Protein AF-A0A812WHC4-F1 (afdb_monomer_lite)

Radius of gyration: 21.14 Å; chains: 1; bounding box: 61×53×62 Å

pLDDT: mean 77.11, std 21.6, range [28.45, 98.12]

Foldseek 3Di:
DDDPDDDPDPDPDDDDDDDDDPPPPPPVDPDDDDDFDKDKAQAAPPPDDHVDHVCLLVLVVVLLVVLLVCCVPPFVVVCLVVPVLLVVVLVPDDLCSSQVSQVLLLLLLVCVVVVVVAPPPRQCVPQFVLLQDPKPCSSNRVVSRDDDDPSHDSHSCSQVVDPSNVVVQVVCQVVVLVSVVSVPDDPVNDDPGDPDRDDDGDDDVPHWDAFDFGPRPDAKDKDAASDDDFLQKWKWWAFPVDCDPPGGDIDTDGDGHSMMMMGGRRTGITIDRDHPDDDPPPPPDPPDD

Secondary structure (DSSP, 8-state):
---------------------STTGGG-----------EEEESS-TTS--SS-TTHHHHHHHHHHHHHHHIIIIIHHHHHHH-HHHHHHHHHS-TTHHHHHHHHHHHHHHHHHTGGGS-TT--TTTTTTTGGG-STTHHHHGGGGSPPPTTS----HHHHT-HHHHHHHHHHHHHHHHHHHHTT--TTTS-SS---------PPTT-EE------SS-S-EEEE-SS--TTS-EEEEE-TT-SSTT---EEEEE--TTEEEEE-TTS---EE---TT------PPP---

Sequence (289 aa):
MPSHGRLILHGIIGACLVFQEAAQADKGVMKYLWPIHLSSVPLSTPDAEAFESPDFHKELAEIGLRGFQEYVNKTLPKELELDKPFSEAFMTADHSRVNLGFRRWQKRVFAMQNKKLFPANFDEEAQGLGMLDAGNDADFLLSNTKAPWPEVDYAWPELYENARFQRLRARIQEIARLYLKRSGWEKDELPQRFKIFIWIEVFQPGDALRPSAHTDGGYAMGRYWVQAKKNAMKFNFEDPRGINPPFGKTHSLPINVGTMTMFPNWAACPHFARWPGKPASRLKRPTVT

Structure (mmCIF, N/CA/C/O backbone):
data_AF-A0A812WHC4-F1
#
_entry.id   AF-A0A812WHC4-F1
#
loop_
_atom_site.group_PDB
_atom_site.id
_atom_site.type_symbol
_atom_site.label_atom_id
_atom_site.label_alt_id
_atom_site.label_comp_id
_atom_site.label_asym_id
_atom_site.label_entity_id
_atom_site.label_seq_id
_atom_site.pdbx_PDB_ins_code
_atom_site.Cartn_x
_atom_site.Cartn_y
_atom_site.Cartn_z
_atom_site.occupancy
_atom_site.B_iso_or_equiv
_atom_site.auth_seq_id
_atom_site.auth_comp_id
_atom_site.auth_asym_id
_atom_site.auth_atom_id
_atom_site.pdbx_PDB_model_num
ATOM 1 N N . MET A 1 1 ? 6.425 -10.803 32.885 1.00 31.62 1 MET A N 1
ATOM 2 C CA . MET A 1 1 ? 4.960 -10.996 32.955 1.00 31.62 1 MET A CA 1
ATOM 3 C C . MET A 1 1 ? 4.320 -9.968 32.032 1.00 31.62 1 MET A C 1
ATOM 5 O O . MET A 1 1 ? 4.571 -8.793 32.265 1.00 31.62 1 MET A O 1
ATOM 9 N N . PRO A 1 2 ? 3.605 -10.343 30.958 1.00 35.97 2 PRO A N 1
ATOM 10 C CA . PRO A 1 2 ? 3.017 -9.354 30.066 1.00 35.97 2 PRO A CA 1
ATOM 11 C C . PRO A 1 2 ? 1.727 -8.807 30.687 1.00 35.97 2 PRO A C 1
ATOM 13 O O . PRO A 1 2 ? 0.766 -9.543 30.931 1.00 35.97 2 PRO A O 1
ATOM 16 N N . SER A 1 3 ? 1.736 -7.508 30.977 1.00 29.11 3 SER A N 1
ATOM 17 C CA . SER A 1 3 ? 0.567 -6.735 31.377 1.00 29.11 3 SER A CA 1
ATOM 18 C C . SER A 1 3 ? -0.470 -6.782 30.256 1.00 29.11 3 SER A C 1
ATOM 20 O O . SER A 1 3 ? -0.210 -6.379 29.124 1.00 29.11 3 SER A O 1
ATOM 22 N N . HIS A 1 4 ? -1.651 -7.309 30.564 1.00 29.88 4 HIS A N 1
ATOM 23 C CA . HIS A 1 4 ? -2.797 -7.257 29.666 1.00 29.88 4 HIS A CA 1
ATOM 24 C C . HIS A 1 4 ? -3.314 -5.812 29.651 1.00 29.88 4 HIS A C 1
ATOM 26 O O . HIS A 1 4 ? -4.048 -5.407 30.553 1.00 29.88 4 HIS A O 1
ATOM 32 N N . GLY A 1 5 ? -2.872 -5.023 28.667 1.00 30.84 5 GLY A N 1
ATOM 33 C CA . GLY A 1 5 ? -3.372 -3.669 28.418 1.00 30.84 5 GLY A CA 1
ATOM 34 C C . GLY A 1 5 ? -4.875 -3.704 28.145 1.00 30.84 5 GLY A C 1
ATOM 35 O O . GLY A 1 5 ? -5.355 -4.484 27.316 1.00 30.84 5 GLY A O 1
ATOM 36 N N . ARG A 1 6 ? -5.635 -2.908 28.900 1.00 31.67 6 ARG A N 1
ATOM 37 C CA . ARG A 1 6 ? -7.077 -2.752 28.707 1.00 31.67 6 ARG A CA 1
ATOM 38 C C . ARG A 1 6 ? -7.290 -1.821 27.522 1.00 31.67 6 ARG A C 1
ATOM 40 O O . ARG A 1 6 ? -7.226 -0.608 27.659 1.00 31.67 6 ARG A O 1
ATOM 47 N N . LEU A 1 7 ? -7.619 -2.414 26.381 1.00 32.50 7 LEU A N 1
ATOM 48 C CA . LEU A 1 7 ? -7.995 -1.715 25.158 1.00 32.50 7 LEU A CA 1
ATOM 49 C C . LEU A 1 7 ? -9.223 -0.809 25.409 1.00 32.50 7 LEU A C 1
ATOM 51 O O . LEU A 1 7 ? -10.358 -1.288 25.437 1.00 32.50 7 LEU A O 1
ATOM 55 N N . ILE A 1 8 ? -9.019 0.499 25.593 1.00 32.53 8 ILE A N 1
ATOM 56 C CA . ILE A 1 8 ? -10.116 1.480 25.618 1.00 32.53 8 ILE A CA 1
ATOM 57 C C . ILE A 1 8 ? -10.478 1.801 24.167 1.00 32.53 8 ILE A C 1
ATOM 59 O O . ILE A 1 8 ? -9.819 2.590 23.491 1.00 32.53 8 ILE A O 1
ATOM 63 N N . LEU A 1 9 ? -11.520 1.137 23.671 1.00 34.97 9 LEU A N 1
ATOM 64 C CA . LEU A 1 9 ? -12.002 1.284 22.304 1.00 34.97 9 LEU A CA 1
ATOM 65 C C . LEU A 1 9 ? -13.202 2.238 22.271 1.00 34.97 9 LEU A C 1
ATOM 67 O O . LEU A 1 9 ? -14.243 1.946 22.855 1.00 34.97 9 LEU A O 1
ATOM 71 N N . HIS A 1 10 ? -13.090 3.345 21.537 1.00 31.11 10 HIS A N 1
ATOM 72 C CA . HIS A 1 10 ? -14.250 4.158 21.168 1.00 31.11 10 HIS A CA 1
ATOM 73 C C . HIS A 1 10 ? -15.007 3.441 20.042 1.00 31.11 10 HIS A C 1
ATOM 75 O O . HIS A 1 10 ? -14.790 3.693 18.860 1.00 31.11 10 HIS A O 1
ATOM 81 N N . GLY A 1 11 ? -15.849 2.476 20.410 1.00 28.45 11 GLY A N 1
ATOM 82 C CA . GLY A 1 11 ? -16.787 1.840 19.493 1.00 28.45 11 GLY A CA 1
ATOM 83 C C . GLY A 1 11 ? -18.100 2.613 19.469 1.00 28.45 11 GLY A C 1
ATOM 84 O O . GLY A 1 11 ? -18.834 2.598 20.452 1.00 28.45 11 GLY A O 1
ATOM 85 N N . ILE A 1 12 ? -18.433 3.243 18.342 1.00 32.28 12 ILE A N 1
ATOM 86 C CA . ILE A 1 12 ? -19.837 3.528 18.032 1.00 32.28 12 ILE A CA 1
ATOM 87 C C . ILE A 1 12 ? -20.443 2.182 17.626 1.00 32.28 12 ILE A C 1
ATOM 89 O O . ILE A 1 12 ? -20.264 1.721 16.501 1.00 32.28 12 ILE A O 1
ATOM 93 N N . ILE A 1 13 ? -21.081 1.505 18.582 1.00 33.69 13 ILE A N 1
ATOM 94 C CA . ILE A 1 13 ? -21.875 0.305 18.320 1.00 33.69 13 ILE A CA 1
ATOM 95 C C . ILE A 1 13 ? -23.193 0.776 17.716 1.00 33.69 13 ILE A C 1
ATOM 97 O O . ILE A 1 13 ? -23.967 1.475 18.365 1.00 33.69 13 ILE A O 1
ATOM 101 N N . GLY A 1 14 ? -23.455 0.381 16.479 1.00 36.00 14 GLY A N 1
ATOM 102 C CA . GLY A 1 14 ? -24.747 0.609 15.860 1.00 36.00 14 GLY A CA 1
ATOM 103 C C . GLY A 1 14 ? -24.964 -0.326 14.689 1.00 36.00 14 GLY A C 1
ATOM 104 O O . GLY A 1 14 ? -24.629 0.042 13.574 1.00 36.00 14 GLY A O 1
ATOM 105 N N . ALA A 1 15 ? -25.526 -1.506 14.949 1.00 33.94 15 ALA A N 1
ATOM 106 C CA . ALA A 1 15 ? -26.628 -2.055 14.156 1.00 33.94 15 ALA A CA 1
ATOM 107 C C . ALA A 1 15 ? -27.148 -3.351 14.786 1.00 33.94 15 ALA A C 1
ATOM 109 O O . ALA A 1 15 ? -26.440 -4.348 14.888 1.00 33.94 15 ALA A O 1
ATOM 110 N N . CYS A 1 16 ? -28.418 -3.310 15.179 1.00 31.27 16 CYS A N 1
ATOM 111 C CA . CYS A 1 16 ? -29.254 -4.480 15.379 1.00 31.27 16 CYS A CA 1
ATOM 112 C C . CYS A 1 16 ? -29.847 -4.824 14.002 1.00 31.27 16 CYS A C 1
ATOM 114 O O . CYS A 1 16 ? -30.507 -3.974 13.400 1.00 31.27 16 CYS A O 1
ATOM 116 N N . LEU A 1 17 ? -29.575 -6.018 13.473 1.00 35.84 17 LEU A N 1
ATOM 117 C CA . LEU A 1 17 ? -30.215 -6.522 12.255 1.00 35.84 17 LEU A CA 1
ATOM 118 C C . LEU A 1 17 ? -31.612 -7.033 12.626 1.00 35.84 17 LEU A C 1
ATOM 120 O O . LEU A 1 17 ? -31.748 -8.113 13.190 1.00 35.84 17 LEU A O 1
ATOM 124 N N . VAL A 1 18 ? -32.653 -6.256 12.322 1.00 35.19 18 VAL A N 1
ATOM 125 C CA . VAL A 1 18 ? -34.044 -6.728 12.370 1.00 35.19 18 VAL A CA 1
ATOM 126 C C . VAL A 1 18 ? -34.534 -6.859 10.934 1.00 35.19 18 VAL A C 1
ATOM 128 O O . VAL A 1 18 ? -34.736 -5.862 10.246 1.00 35.19 18 VAL A O 1
ATOM 131 N N . PHE A 1 19 ? -34.704 -8.097 10.476 1.00 38.44 19 PHE A N 1
ATOM 132 C CA . PHE A 1 19 ? -35.381 -8.396 9.218 1.00 38.44 19 PHE A CA 1
ATOM 133 C C . PHE A 1 19 ? -36.892 -8.280 9.444 1.00 38.44 19 PHE A C 1
ATOM 135 O O . PHE A 1 19 ? -37.471 -9.082 10.173 1.00 38.44 19 PHE A O 1
ATOM 142 N N . GLN A 1 20 ? -37.535 -7.278 8.840 1.00 40.03 20 GLN A N 1
ATOM 143 C CA . GLN A 1 20 ? -38.994 -7.154 8.815 1.00 40.03 20 GLN A CA 1
ATOM 144 C C . GLN A 1 20 ? -39.484 -7.107 7.361 1.00 40.03 20 GLN A C 1
ATOM 146 O O . GLN A 1 20 ? -38.902 -6.427 6.515 1.00 40.03 20 GLN A O 1
ATOM 151 N N . GLU A 1 21 ? -40.544 -7.859 7.065 1.00 42.62 21 GLU A N 1
ATOM 152 C CA . GLU A 1 21 ? -41.091 -8.061 5.718 1.00 42.62 21 GLU A CA 1
ATOM 153 C C . GLU A 1 21 ? -41.337 -6.756 4.933 1.00 42.62 21 GLU A C 1
ATOM 155 O O . GLU A 1 21 ? -41.742 -5.717 5.463 1.00 42.62 21 GLU A O 1
ATOM 160 N N . ALA A 1 22 ? -41.107 -6.834 3.619 1.00 48.94 22 ALA A N 1
ATOM 161 C CA . ALA A 1 22 ? -41.030 -5.723 2.669 1.00 48.94 22 ALA A CA 1
ATOM 162 C C . ALA A 1 22 ? -42.347 -4.948 2.408 1.00 48.94 22 ALA A C 1
ATOM 164 O O . ALA A 1 22 ? -42.347 -3.980 1.650 1.00 48.94 22 ALA A O 1
ATOM 165 N N . ALA A 1 23 ? -43.466 -5.296 3.049 1.00 49.22 23 ALA A N 1
ATOM 166 C CA . ALA A 1 23 ? -44.817 -4.843 2.683 1.00 49.22 23 ALA A CA 1
ATOM 167 C C . ALA A 1 23 ? -45.202 -3.398 3.096 1.00 49.22 23 ALA A C 1
ATOM 169 O O . ALA A 1 23 ? -46.378 -3.068 3.197 1.00 49.22 23 ALA A O 1
ATOM 170 N N . GLN A 1 24 ? -44.247 -2.509 3.383 1.00 48.94 24 GLN A N 1
ATOM 171 C CA . GLN A 1 24 ? -44.543 -1.175 3.944 1.00 48.94 24 GLN A CA 1
ATOM 172 C C . GLN A 1 24 ? -43.587 -0.075 3.422 1.00 48.94 24 GLN A C 1
ATOM 174 O O . GLN A 1 24 ? -43.245 0.857 4.152 1.00 48.94 24 GLN A O 1
ATOM 179 N N . ALA A 1 25 ? -43.107 -0.186 2.182 1.00 49.81 25 ALA A N 1
ATOM 180 C CA . ALA A 1 25 ? -42.229 0.820 1.569 1.00 49.81 25 ALA A CA 1
ATOM 181 C C . ALA A 1 25 ? -42.946 2.149 1.219 1.00 49.81 25 ALA A C 1
ATOM 183 O O . ALA A 1 25 ? -42.292 3.183 1.112 1.00 49.81 25 ALA A O 1
ATOM 184 N N . ASP A 1 26 ? -44.283 2.165 1.147 1.00 49.81 26 ASP A N 1
ATOM 185 C CA . ASP A 1 26 ? -45.072 3.289 0.604 1.00 49.81 26 ASP A CA 1
ATOM 186 C C . ASP A 1 26 ? -45.180 4.547 1.490 1.00 49.81 26 ASP A C 1
ATOM 188 O O . ASP A 1 26 ? -45.794 5.533 1.091 1.00 49.81 26 ASP A O 1
ATOM 192 N N . LYS A 1 27 ? -44.592 4.570 2.694 1.00 57.56 27 LYS A N 1
ATOM 193 C CA . LYS A 1 27 ? -44.721 5.709 3.634 1.00 57.56 27 LYS A CA 1
ATOM 194 C C . LYS A 1 27 ? -43.483 6.603 3.757 1.00 57.56 27 LYS A C 1
ATOM 196 O O . LYS A 1 27 ? -43.422 7.418 4.673 1.00 57.56 27 LYS A O 1
ATOM 201 N N . GLY A 1 28 ? -42.475 6.448 2.895 1.00 53.34 28 GLY A N 1
ATOM 202 C CA . GLY A 1 28 ? -41.244 7.252 2.977 1.00 53.34 28 GLY A CA 1
ATOM 203 C C . GLY A 1 28 ? -40.441 7.041 4.272 1.00 53.34 28 GLY A C 1
ATOM 204 O O . GLY A 1 28 ? -39.579 7.848 4.615 1.00 53.34 28 GLY A O 1
ATOM 205 N N . VAL A 1 29 ? -40.715 5.961 5.009 1.00 53.28 29 VAL A N 1
ATOM 206 C CA . VAL A 1 29 ? -39.996 5.606 6.235 1.00 53.28 29 VAL A CA 1
ATOM 207 C C . VAL A 1 29 ? -38.712 4.885 5.838 1.00 53.28 29 VAL A C 1
ATOM 209 O O . VAL A 1 29 ? -38.756 3.800 5.260 1.00 53.28 29 VAL A O 1
ATOM 212 N N . MET A 1 30 ? -37.559 5.481 6.140 1.00 47.56 30 MET A N 1
ATOM 213 C CA . MET A 1 30 ? -36.258 4.837 5.951 1.00 47.56 30 MET A CA 1
ATOM 214 C C . MET A 1 30 ? -36.142 3.669 6.940 1.00 47.56 30 MET A C 1
ATOM 216 O O . MET A 1 30 ? -36.011 3.888 8.141 1.00 47.56 30 MET A O 1
ATOM 220 N N . LYS A 1 31 ? -36.243 2.430 6.450 1.00 52.03 31 LYS A N 1
ATOM 221 C CA . LYS A 1 31 ? -36.284 1.235 7.314 1.00 52.03 31 LYS A CA 1
ATOM 222 C C . LYS A 1 31 ? -34.924 0.630 7.631 1.00 52.03 31 LYS A C 1
ATOM 224 O O . LYS A 1 31 ? -34.786 -0.039 8.647 1.00 52.03 31 LYS A O 1
ATOM 229 N N . TYR A 1 32 ? -33.931 0.865 6.778 1.00 51.69 32 TYR A N 1
ATOM 230 C CA . TYR A 1 32 ? -32.642 0.192 6.868 1.00 51.69 32 TYR A CA 1
ATOM 231 C C . TYR A 1 32 ? -31.500 1.191 6.714 1.00 51.69 32 TYR A C 1
ATOM 233 O O . TYR A 1 32 ? -31.409 1.907 5.717 1.00 51.69 32 TYR A O 1
ATOM 241 N N . LEU A 1 33 ? -30.617 1.213 7.709 1.00 57.16 33 LEU A N 1
ATOM 242 C CA . LEU A 1 33 ? -29.311 1.851 7.635 1.00 57.16 33 LEU A CA 1
ATOM 243 C C . LEU A 1 33 ? -28.269 0.735 7.647 1.00 57.16 33 LEU A C 1
ATOM 245 O O . LEU A 1 33 ? -28.199 -0.023 8.610 1.00 57.16 33 LEU A O 1
ATOM 249 N N . TRP A 1 34 ? -27.465 0.644 6.592 1.00 61.50 34 TRP A N 1
ATOM 250 C CA . TRP A 1 34 ? -26.307 -0.245 6.552 1.00 61.50 34 TRP A CA 1
ATOM 251 C C . TRP A 1 34 ? -25.089 0.549 7.034 1.00 61.50 34 TRP A C 1
ATOM 253 O O . TRP A 1 34 ? -24.593 1.396 6.285 1.00 61.50 34 TRP A O 1
ATOM 263 N N . PRO A 1 35 ? -24.629 0.373 8.285 1.00 69.00 35 PRO A N 1
ATOM 264 C CA . PRO A 1 35 ? -23.414 1.033 8.735 1.00 69.00 35 PRO A CA 1
ATOM 265 C C . PRO A 1 35 ? -22.220 0.487 7.950 1.00 69.00 35 PRO A C 1
ATOM 267 O O . PRO A 1 35 ? -22.017 -0.721 7.845 1.00 69.00 35 PRO A O 1
ATOM 270 N N . ILE A 1 36 ? -21.391 1.385 7.427 1.00 80.31 36 ILE A N 1
ATOM 271 C CA . ILE A 1 36 ? -20.088 1.001 6.885 1.00 80.31 36 ILE A CA 1
ATOM 272 C C . ILE A 1 36 ? -19.127 0.944 8.059 1.00 80.31 36 ILE A C 1
ATOM 274 O O . ILE A 1 36 ? -18.853 1.964 8.696 1.00 80.31 36 ILE A O 1
ATOM 278 N N . HIS A 1 37 ? -18.622 -0.247 8.365 1.00 85.81 37 HIS A N 1
ATOM 279 C CA . HIS A 1 37 ? -17.670 -0.396 9.451 1.00 85.81 37 HIS A CA 1
ATOM 280 C C . HIS A 1 37 ? -16.279 0.079 9.013 1.00 85.81 37 HIS A C 1
ATOM 282 O O . HIS A 1 37 ? -15.580 -0.600 8.258 1.00 85.81 37 HIS A O 1
ATOM 288 N N . LEU A 1 38 ? -15.874 1.243 9.520 1.00 90.25 38 LEU A N 1
ATOM 289 C CA . LEU A 1 38 ? -14.506 1.749 9.455 1.00 90.25 38 LEU A CA 1
ATOM 290 C C . LEU A 1 38 ? -13.856 1.556 10.829 1.00 90.25 38 LEU A C 1
ATOM 292 O O . LEU A 1 38 ? -14.427 1.943 11.848 1.00 90.25 38 LEU A O 1
ATOM 296 N N . SER A 1 39 ? -12.667 0.959 10.866 1.00 91.69 39 SER A N 1
ATOM 297 C CA . SER A 1 39 ? -11.916 0.739 12.107 1.00 91.69 39 SER A CA 1
ATOM 298 C C . SER A 1 39 ? -10.563 1.427 12.033 1.00 91.69 39 SER A C 1
ATOM 300 O O . SER A 1 39 ? -9.775 1.121 11.145 1.00 91.69 39 SER A O 1
ATOM 302 N N . SER A 1 40 ? -10.254 2.294 12.994 1.00 92.88 40 SER A N 1
ATOM 303 C CA . SER A 1 40 ? -8.912 2.856 13.173 1.00 92.88 40 SER A CA 1
ATOM 304 C C . SER A 1 40 ? -8.265 2.255 14.414 1.00 92.88 40 SER A C 1
ATOM 306 O O . SER A 1 40 ? -8.823 2.303 15.508 1.00 92.88 40 SER A O 1
ATOM 308 N N . VAL A 1 41 ? -7.090 1.664 14.227 1.00 93.69 41 VAL A N 1
ATOM 309 C CA . VAL A 1 41 ? -6.354 0.923 15.245 1.00 93.69 41 VAL A CA 1
ATOM 310 C C . VAL A 1 41 ? -4.978 1.569 15.441 1.00 93.69 41 VAL A C 1
ATOM 312 O O . VAL A 1 41 ? -4.228 1.699 14.466 1.00 93.69 41 VAL A O 1
ATOM 315 N N . PRO A 1 42 ? -4.615 1.970 16.673 1.00 94.81 42 PRO A N 1
ATOM 316 C CA . PRO A 1 42 ? -3.269 2.438 16.981 1.00 94.81 42 PRO A CA 1
ATOM 31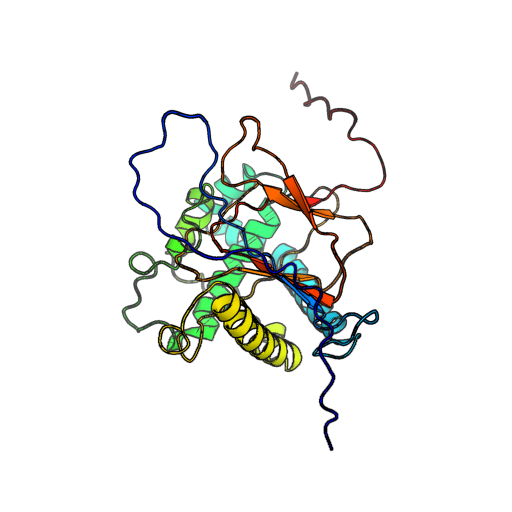7 C C . PRO A 1 42 ? -2.281 1.270 16.838 1.00 94.81 42 PRO A C 1
ATOM 319 O O . PRO A 1 42 ? -2.278 0.353 17.656 1.00 94.81 42 PRO A O 1
ATOM 322 N N . LEU A 1 43 ? -1.459 1.261 15.785 1.00 95.19 43 LEU A N 1
ATOM 323 C CA . LEU A 1 43 ? -0.476 0.192 15.574 1.00 95.19 43 LEU A CA 1
ATOM 324 C C . LEU A 1 43 ? 0.876 0.551 16.190 1.00 95.19 43 LEU A C 1
ATOM 326 O O . LEU A 1 43 ? 1.490 -0.293 16.827 1.00 95.19 43 LEU A O 1
ATOM 330 N N . SER A 1 44 ? 1.319 1.797 16.031 1.00 95.88 44 SER A N 1
ATOM 331 C CA . SER A 1 44 ? 2.620 2.283 16.504 1.00 95.88 44 SER A CA 1
ATOM 332 C C . SER A 1 44 ? 2.623 3.799 16.750 1.00 95.88 44 SER A C 1
ATOM 334 O O . SER A 1 44 ? 3.581 4.492 16.402 1.00 95.88 44 SER A O 1
ATOM 336 N N . THR A 1 45 ? 1.500 4.356 17.197 1.00 90.94 45 THR A N 1
ATOM 337 C CA . THR A 1 45 ? 1.394 5.791 17.500 1.00 90.94 45 THR A CA 1
ATOM 338 C C . THR A 1 45 ? 1.848 6.050 18.942 1.00 90.94 45 THR A C 1
ATOM 340 O O . THR A 1 45 ? 1.575 5.214 19.802 1.00 90.94 45 THR A O 1
ATOM 343 N N . PRO A 1 46 ? 2.538 7.168 19.232 1.00 85.19 46 PRO A N 1
ATOM 344 C CA . PRO A 1 46 ? 2.917 7.517 20.603 1.00 85.19 46 PRO A CA 1
ATOM 345 C C . PRO A 1 46 ? 1.728 7.962 21.468 1.00 85.19 46 PRO A C 1
ATOM 347 O O . PRO A 1 46 ? 1.830 7.943 22.690 1.00 85.19 46 PRO A O 1
ATOM 350 N N . ASP A 1 47 ? 0.611 8.355 20.851 1.00 85.81 47 ASP A N 1
ATOM 351 C CA . ASP A 1 47 ? -0.494 9.041 21.531 1.00 85.81 47 ASP A CA 1
ATOM 352 C C . ASP A 1 47 ? -1.545 8.082 22.135 1.00 85.81 47 ASP A C 1
ATOM 354 O O . ASP A 1 47 ? -2.560 8.532 22.667 1.00 85.81 47 ASP A O 1
ATOM 358 N N . ALA A 1 48 ? -1.348 6.760 22.033 1.00 86.88 48 ALA A N 1
ATOM 359 C CA . ALA A 1 48 ? -2.283 5.744 22.524 1.00 86.88 48 ALA A CA 1
ATOM 360 C C . ALA A 1 48 ? -1.583 4.412 22.853 1.00 86.88 48 ALA A C 1
ATOM 362 O O . ALA A 1 48 ? -0.467 4.159 22.402 1.00 86.88 48 ALA A O 1
ATOM 363 N N . GLU A 1 49 ? -2.267 3.524 23.588 1.00 90.62 49 GLU A N 1
ATOM 364 C CA . GLU A 1 49 ? -1.841 2.123 23.710 1.00 90.62 49 GLU A CA 1
ATOM 365 C C . GLU A 1 49 ? -1.828 1.470 22.318 1.00 90.62 49 GLU A C 1
ATOM 367 O O . GLU A 1 49 ? -2.862 1.365 21.654 1.00 90.62 49 GLU A O 1
ATOM 372 N N . ALA A 1 50 ? -0.642 1.059 21.872 1.00 93.31 50 ALA A N 1
ATOM 373 C CA . ALA A 1 50 ? -0.393 0.552 20.530 1.00 93.31 50 ALA A CA 1
ATOM 374 C C . ALA A 1 50 ? 0.216 -0.859 20.563 1.00 93.31 50 ALA A C 1
ATOM 376 O O . ALA A 1 50 ? 0.836 -1.266 21.546 1.00 93.31 50 ALA A O 1
ATOM 377 N N . PHE A 1 51 ? 0.044 -1.614 19.475 1.00 93.62 51 PHE A N 1
ATOM 378 C CA . PHE A 1 51 ? 0.557 -2.990 19.362 1.00 93.62 51 PHE A CA 1
ATOM 379 C C . PHE A 1 51 ? 2.082 -3.074 19.214 1.00 93.62 51 PHE A C 1
ATOM 381 O O . PHE A 1 51 ? 2.674 -4.107 19.526 1.00 93.62 51 PHE A O 1
ATOM 388 N N . GLU A 1 52 ? 2.707 -2.016 18.706 1.00 96.56 52 GLU A N 1
ATOM 389 C CA . GLU A 1 52 ? 4.139 -1.914 18.448 1.00 96.56 52 GLU A CA 1
ATOM 390 C C . GLU A 1 52 ? 4.699 -0.597 19.001 1.00 96.56 52 GLU A C 1
ATOM 392 O O . GLU A 1 52 ? 3.964 0.346 19.303 1.00 96.56 52 GLU A O 1
ATOM 397 N N . SER A 1 53 ? 6.027 -0.520 19.122 1.00 95.81 53 SER A N 1
ATOM 398 C CA . SER A 1 53 ? 6.700 0.678 19.629 1.00 95.81 53 SER A CA 1
ATOM 399 C C . SER A 1 53 ? 6.481 1.893 18.714 1.00 95.81 53 SER A C 1
ATOM 401 O O . SER A 1 53 ? 6.330 1.721 17.502 1.00 95.81 53 SER A O 1
ATOM 403 N N . PRO A 1 54 ? 6.541 3.133 19.237 1.00 93.94 54 PRO A N 1
ATOM 404 C CA . PRO A 1 54 ? 6.369 4.338 18.424 1.00 93.94 54 PRO A CA 1
ATOM 405 C C . PRO A 1 54 ? 7.324 4.425 17.231 1.00 93.94 54 PRO A C 1
ATOM 407 O O . PRO A 1 54 ? 6.962 4.962 16.194 1.00 93.94 54 PRO A O 1
ATOM 410 N N . ASP A 1 55 ? 8.516 3.836 17.331 1.00 95.00 55 ASP A N 1
ATOM 411 C CA . ASP A 1 55 ? 9.509 3.829 16.256 1.00 95.00 55 ASP A CA 1
ATOM 412 C C . ASP A 1 55 ? 9.297 2.722 15.217 1.00 95.00 55 ASP A C 1
ATOM 414 O O . ASP A 1 55 ? 10.083 2.628 14.272 1.00 95.00 55 ASP A O 1
ATOM 418 N N . PHE A 1 56 ? 8.271 1.870 15.365 1.00 96.19 56 PHE A N 1
ATOM 419 C CA . PHE A 1 56 ? 8.019 0.721 14.486 1.00 96.19 56 PHE A CA 1
ATOM 420 C C . PHE A 1 56 ? 7.991 1.112 13.000 1.00 96.19 56 PHE A C 1
ATOM 422 O O . PHE A 1 56 ? 8.633 0.458 12.178 1.00 96.19 56 PHE A O 1
ATOM 429 N N . HIS A 1 57 ? 7.328 2.229 12.689 1.00 95.50 57 HIS A N 1
ATOM 430 C CA . HIS A 1 57 ? 7.099 2.725 11.334 1.00 95.50 57 HIS A CA 1
ATOM 431 C C . HIS A 1 57 ? 8.336 3.290 10.621 1.00 95.50 57 HIS A C 1
ATOM 433 O O . HIS A 1 57 ? 8.346 3.320 9.393 1.00 95.50 57 HIS A O 1
ATOM 439 N N . LYS A 1 58 ? 9.358 3.757 11.355 1.00 96.25 58 LYS A N 1
ATOM 440 C CA . LYS A 1 58 ? 10.473 4.536 10.782 1.00 96.25 58 LYS A CA 1
ATOM 441 C C . LYS A 1 58 ? 11.266 3.736 9.750 1.00 96.25 58 LYS A C 1
ATOM 443 O O . LYS A 1 58 ? 11.407 4.157 8.610 1.00 96.25 58 LYS A O 1
ATOM 448 N N . GLU A 1 59 ? 11.690 2.537 10.135 1.00 95.69 59 GLU A N 1
ATOM 449 C CA . GLU A 1 59 ? 12.455 1.639 9.265 1.00 95.69 59 GLU A CA 1
ATOM 450 C C . GLU A 1 59 ? 11.640 1.203 8.033 1.00 95.69 59 GLU A C 1
ATOM 452 O O . GLU A 1 59 ? 12.161 1.153 6.922 1.00 95.69 59 GLU A O 1
ATOM 457 N N . LEU A 1 60 ? 10.335 0.959 8.204 1.00 97.12 60 LEU A N 1
ATOM 458 C CA . LEU A 1 60 ? 9.437 0.611 7.098 1.00 97.12 60 LEU A CA 1
ATOM 459 C C . LEU A 1 60 ? 9.280 1.770 6.104 1.00 97.12 60 LEU A C 1
ATOM 461 O O . LEU A 1 60 ? 9.261 1.539 4.896 1.00 97.12 60 LEU A O 1
ATOM 465 N N . ALA A 1 61 ? 9.196 3.008 6.601 1.00 97.25 61 ALA A N 1
ATOM 466 C CA . ALA A 1 61 ? 9.154 4.200 5.759 1.00 97.25 61 ALA A CA 1
ATOM 467 C C . ALA A 1 61 ? 10.447 4.355 4.944 1.00 97.25 61 ALA A C 1
ATOM 469 O O . ALA A 1 61 ? 10.388 4.621 3.745 1.00 97.25 61 ALA A O 1
ATOM 470 N N . GLU A 1 62 ? 11.607 4.132 5.563 1.00 97.44 62 GLU A N 1
ATOM 471 C CA . GLU A 1 62 ? 12.903 4.200 4.881 1.00 97.44 62 GLU A CA 1
ATOM 472 C C . GLU A 1 62 ? 13.059 3.125 3.799 1.00 97.44 62 GLU A C 1
ATOM 474 O O . GLU A 1 62 ? 13.503 3.435 2.693 1.00 97.44 62 GLU A O 1
ATOM 479 N N . ILE A 1 63 ? 12.671 1.876 4.086 1.00 97.31 63 ILE A N 1
ATOM 480 C CA . ILE A 1 63 ? 12.683 0.783 3.098 1.00 97.31 63 ILE A CA 1
ATOM 481 C C . ILE A 1 63 ? 11.773 1.129 1.918 1.00 97.31 63 ILE A C 1
ATOM 483 O O . ILE A 1 63 ? 12.190 1.011 0.765 1.00 97.31 63 ILE A O 1
ATOM 487 N N . GLY A 1 64 ? 10.556 1.602 2.203 1.00 97.25 64 GLY A N 1
ATOM 488 C CA . GLY A 1 64 ? 9.599 2.006 1.179 1.00 97.25 64 GLY A CA 1
ATOM 489 C C . GLY A 1 64 ? 10.110 3.140 0.297 1.00 97.25 64 GLY A C 1
ATOM 490 O O . GLY A 1 64 ? 10.012 3.053 -0.926 1.00 97.25 64 GLY A O 1
ATOM 491 N N . LEU A 1 65 ? 10.711 4.170 0.898 1.00 97.31 65 LEU A N 1
ATOM 492 C CA . LEU A 1 65 ? 11.261 5.305 0.161 1.00 97.31 65 LEU A CA 1
ATOM 493 C C . LEU A 1 65 ? 12.448 4.898 -0.719 1.00 97.31 65 LEU A C 1
ATOM 495 O O . LEU A 1 65 ? 12.495 5.300 -1.880 1.00 97.31 65 LEU A O 1
ATOM 499 N N . ARG A 1 66 ? 13.379 4.083 -0.202 1.00 98.06 66 ARG A N 1
ATOM 500 C CA . ARG A 1 66 ? 14.512 3.580 -0.995 1.00 98.06 66 ARG A CA 1
ATOM 501 C C . ARG A 1 66 ? 14.043 2.724 -2.168 1.00 98.06 66 ARG A C 1
ATOM 503 O O . ARG A 1 66 ? 14.490 2.952 -3.285 1.00 98.06 66 ARG A O 1
ATOM 510 N N . GLY A 1 67 ? 13.115 1.792 -1.939 1.00 97.94 67 GLY A N 1
ATOM 511 C CA . GLY A 1 67 ? 12.581 0.953 -3.016 1.00 97.94 67 GLY A CA 1
ATOM 512 C C . GLY A 1 67 ? 11.801 1.749 -4.062 1.00 97.94 67 GLY A C 1
ATOM 513 O O . GLY A 1 67 ? 11.935 1.488 -5.252 1.00 97.94 67 GLY A O 1
ATOM 514 N N . PHE A 1 68 ? 11.056 2.778 -3.646 1.00 97.81 68 PHE A N 1
ATOM 515 C CA . PHE A 1 68 ? 10.403 3.695 -4.580 1.00 97.81 68 PHE A CA 1
ATOM 516 C C . PHE A 1 68 ? 11.418 4.467 -5.433 1.00 97.81 68 PHE A C 1
ATOM 518 O O . PHE A 1 68 ? 11.260 4.553 -6.647 1.00 97.81 68 PHE A O 1
ATOM 525 N N . GLN A 1 69 ? 12.479 5.005 -4.823 1.00 97.94 69 GLN A N 1
ATOM 526 C CA . GLN A 1 69 ? 13.544 5.709 -5.547 1.00 97.94 69 GLN A CA 1
ATOM 527 C C . GLN A 1 69 ? 14.276 4.787 -6.528 1.00 97.94 69 GLN A C 1
ATOM 529 O O . GLN A 1 69 ? 14.517 5.181 -7.666 1.00 97.94 69 GLN A O 1
ATOM 534 N N . GLU A 1 70 ? 14.602 3.564 -6.108 1.00 98.12 70 GLU A N 1
ATOM 535 C CA . GLU A 1 70 ? 15.225 2.551 -6.963 1.00 98.12 70 GLU A CA 1
ATOM 536 C C . GLU A 1 70 ? 14.321 2.209 -8.155 1.00 98.12 70 GLU A C 1
ATOM 538 O O . GLU A 1 70 ? 14.767 2.240 -9.305 1.00 98.12 70 GLU A O 1
ATOM 543 N N . TYR A 1 71 ? 13.028 1.984 -7.898 1.00 97.75 71 TYR A N 1
ATOM 544 C CA . TYR A 1 71 ? 12.045 1.730 -8.943 1.00 97.75 71 TYR A CA 1
ATOM 545 C C . TYR A 1 71 ? 11.980 2.883 -9.948 1.00 97.75 71 TYR A C 1
ATOM 547 O O . TYR A 1 71 ? 12.134 2.655 -11.144 1.00 97.75 71 TYR A O 1
ATOM 555 N N . VAL A 1 72 ? 11.804 4.123 -9.483 1.00 97.50 72 VAL A N 1
ATOM 556 C CA . VAL A 1 72 ? 11.675 5.297 -10.361 1.00 97.50 72 VAL A CA 1
ATOM 557 C C . VAL A 1 72 ? 12.932 5.521 -11.198 1.00 97.50 72 VAL A C 1
ATOM 559 O O . VAL A 1 72 ? 12.827 5.830 -12.383 1.00 97.50 72 VAL A O 1
ATOM 562 N N . ASN A 1 73 ? 14.114 5.366 -10.601 1.00 98.06 73 ASN A N 1
ATOM 563 C CA . ASN A 1 73 ? 15.371 5.713 -11.259 1.00 98.06 73 ASN A CA 1
ATOM 564 C C . ASN A 1 73 ? 15.919 4.598 -12.156 1.00 98.06 73 ASN A C 1
ATOM 566 O O . ASN A 1 73 ? 16.653 4.898 -13.096 1.00 98.06 73 ASN A O 1
ATOM 570 N N . LYS A 1 74 ? 15.613 3.325 -11.869 1.00 97.81 74 LYS A N 1
ATOM 571 C CA . LYS A 1 74 ? 16.226 2.184 -12.568 1.00 97.81 74 LYS A CA 1
ATOM 572 C C . LYS A 1 74 ? 15.216 1.256 -13.228 1.00 97.81 74 LYS A C 1
ATOM 574 O O . LYS A 1 74 ? 15.406 0.895 -14.387 1.00 97.81 74 LYS A O 1
ATOM 579 N N . THR A 1 75 ? 14.163 0.863 -12.518 1.00 97.12 75 THR A N 1
ATOM 580 C CA . THR A 1 75 ? 13.220 -0.153 -13.011 1.00 97.12 75 THR A CA 1
ATOM 581 C C . THR A 1 75 ? 12.196 0.422 -13.980 1.00 97.12 75 THR A C 1
ATOM 583 O O . THR A 1 75 ? 12.032 -0.104 -15.076 1.00 97.12 75 THR A O 1
ATOM 586 N N . LEU A 1 76 ? 11.549 1.530 -13.617 1.00 96.56 76 LEU A N 1
ATOM 587 C CA . LEU A 1 76 ? 10.505 2.163 -14.415 1.00 96.56 76 LEU A CA 1
ATOM 588 C C . LEU A 1 76 ? 10.983 2.509 -15.839 1.00 96.56 76 LEU A C 1
ATOM 590 O O . LEU A 1 76 ? 10.284 2.129 -16.773 1.00 96.56 76 LEU A O 1
ATOM 594 N N . PRO A 1 77 ? 12.155 3.144 -16.068 1.00 97.88 77 PRO A N 1
ATOM 595 C CA . PRO A 1 77 ? 12.624 3.420 -17.428 1.00 97.88 77 PRO A CA 1
ATOM 596 C C . PRO A 1 77 ? 12.754 2.156 -18.288 1.00 97.88 77 PRO A C 1
ATOM 598 O O . PRO A 1 77 ? 12.340 2.164 -19.445 1.00 97.88 77 PRO A O 1
ATOM 601 N N . LYS A 1 78 ? 13.257 1.057 -17.708 1.00 97.00 78 LYS A N 1
ATOM 602 C CA . LYS A 1 78 ? 13.374 -0.235 -18.397 1.00 97.00 78 LYS A CA 1
ATOM 603 C C . LYS A 1 78 ? 12.009 -0.846 -18.704 1.00 97.00 78 LYS A C 1
ATOM 605 O O . LYS A 1 78 ? 11.791 -1.315 -19.814 1.00 97.00 78 LYS A O 1
ATOM 610 N N . GLU A 1 79 ? 11.072 -0.822 -17.755 1.00 94.31 79 GLU A N 1
ATOM 611 C CA . GLU A 1 79 ? 9.716 -1.334 -17.997 1.00 94.31 79 GLU A CA 1
ATOM 612 C C . GLU A 1 79 ? 8.996 -0.538 -19.097 1.00 94.31 79 GLU A C 1
ATOM 614 O O . GLU A 1 79 ? 8.330 -1.133 -19.941 1.00 94.31 79 GLU A O 1
ATOM 619 N N . LEU A 1 80 ? 9.176 0.788 -19.147 1.00 94.75 80 LEU A N 1
ATOM 620 C CA . LEU A 1 80 ? 8.621 1.642 -20.206 1.00 94.75 80 LEU A CA 1
ATOM 621 C C . LEU A 1 80 ? 9.291 1.415 -21.573 1.00 94.75 80 LEU A C 1
ATOM 623 O O . LEU A 1 80 ? 8.666 1.638 -22.613 1.00 94.75 80 LEU A O 1
ATOM 627 N N . GLU A 1 81 ? 10.557 0.996 -21.594 1.00 96.00 81 GLU A N 1
ATOM 628 C CA . GLU A 1 81 ? 11.257 0.612 -22.820 1.00 96.00 81 GLU A CA 1
ATOM 629 C C . GLU A 1 81 ? 10.727 -0.721 -23.368 1.00 96.00 81 GLU A C 1
ATOM 631 O O . GLU A 1 81 ? 10.422 -0.805 -24.565 1.00 96.00 81 GLU A O 1
ATOM 636 N N . LEU A 1 82 ? 10.581 -1.716 -22.485 1.00 92.69 82 LEU A N 1
ATOM 637 C CA . LEU A 1 82 ? 10.232 -3.104 -22.805 1.00 92.69 82 LEU A CA 1
ATOM 638 C C . LEU A 1 82 ? 8.731 -3.319 -23.064 1.00 92.69 82 LEU A C 1
ATOM 640 O O . LEU A 1 82 ? 8.367 -4.165 -23.881 1.00 92.69 82 LEU A O 1
ATOM 644 N N . ASP A 1 83 ? 7.846 -2.562 -22.411 1.00 90.88 83 ASP A N 1
ATOM 645 C CA . ASP A 1 83 ? 6.392 -2.725 -22.522 1.00 90.88 83 ASP A CA 1
ATOM 646 C C . ASP A 1 83 ? 5.727 -1.488 -23.129 1.00 90.88 83 ASP A C 1
ATOM 648 O O . ASP A 1 83 ? 5.254 -0.592 -22.430 1.00 90.88 83 ASP A O 1
ATOM 652 N N . LYS A 1 84 ? 5.675 -1.439 -24.467 1.00 90.88 84 LYS A N 1
ATOM 653 C CA . LYS A 1 84 ? 5.092 -0.305 -25.208 1.00 90.88 84 LYS A CA 1
ATOM 654 C C . LYS A 1 84 ? 3.651 0.035 -24.793 1.00 90.88 84 LYS A C 1
ATOM 656 O O . LYS A 1 84 ? 3.416 1.213 -24.534 1.00 90.88 84 LYS A O 1
ATOM 661 N N . PRO A 1 85 ? 2.729 -0.936 -24.610 1.00 89.06 85 PRO A N 1
ATOM 662 C CA . PRO A 1 85 ? 1.384 -0.637 -24.112 1.00 89.06 85 PRO A CA 1
ATOM 663 C C . PRO A 1 85 ? 1.385 0.050 -22.740 1.00 89.06 85 PRO A C 1
ATOM 665 O O . PRO A 1 85 ? 0.653 1.012 -22.520 1.00 89.06 85 PRO A O 1
ATOM 668 N N . PHE A 1 86 ? 2.244 -0.400 -21.818 1.00 88.69 86 PHE A N 1
ATOM 669 C CA . PHE A 1 86 ? 2.392 0.247 -20.514 1.00 88.69 86 PHE A CA 1
ATOM 670 C C . PHE A 1 86 ? 2.964 1.655 -20.645 1.00 88.69 86 PHE A C 1
ATOM 672 O O . PHE A 1 86 ? 2.498 2.563 -19.966 1.00 88.69 86 PHE A O 1
ATOM 679 N N . SER A 1 87 ? 3.933 1.849 -21.537 1.00 91.94 87 SER A N 1
ATOM 680 C CA . SER A 1 87 ? 4.513 3.159 -21.822 1.00 91.94 87 SER A CA 1
ATOM 681 C C . SER A 1 87 ? 3.460 4.164 -22.294 1.00 91.94 87 SER A C 1
ATOM 683 O O . SER A 1 87 ? 3.348 5.258 -21.741 1.00 91.94 87 SER A O 1
ATOM 685 N N . GLU A 1 88 ? 2.616 3.769 -23.247 1.00 90.19 88 GLU A N 1
ATOM 686 C CA . GLU A 1 88 ? 1.512 4.592 -23.754 1.00 90.19 88 GLU A CA 1
ATOM 687 C C . GLU A 1 88 ? 0.498 4.933 -22.649 1.00 90.19 88 GLU A C 1
ATOM 689 O O . GLU A 1 88 ? 0.148 6.103 -22.453 1.00 90.19 88 GLU A O 1
ATOM 694 N N . ALA A 1 89 ? 0.084 3.936 -21.861 1.00 87.38 89 ALA A N 1
ATOM 695 C CA . ALA A 1 89 ? -0.815 4.138 -20.727 1.00 87.38 89 ALA A CA 1
ATOM 696 C C . ALA A 1 89 ? -0.193 5.058 -19.657 1.00 87.38 89 ALA A C 1
ATOM 698 O O . ALA A 1 89 ? -0.850 5.959 -19.136 1.00 87.38 89 ALA A O 1
ATOM 699 N N . PHE A 1 90 ? 1.099 4.899 -19.365 1.00 90.75 90 PHE A N 1
ATOM 700 C CA . PHE A 1 90 ? 1.838 5.729 -18.415 1.00 90.75 90 PHE A CA 1
ATOM 701 C C . PHE A 1 90 ? 1.905 7.196 -18.849 1.00 90.75 90 PHE A C 1
ATOM 703 O O . PHE A 1 90 ? 1.735 8.094 -18.021 1.00 90.75 90 PHE A O 1
ATOM 710 N N . MET A 1 91 ? 2.109 7.462 -20.140 1.00 92.25 91 MET A N 1
ATOM 711 C CA . MET A 1 91 ? 2.202 8.829 -20.660 1.00 92.25 91 MET A CA 1
ATOM 712 C C . MET A 1 91 ? 0.863 9.575 -20.639 1.00 92.25 91 MET A C 1
ATOM 714 O O . MET A 1 91 ? 0.856 10.799 -20.499 1.00 92.25 91 MET A O 1
ATOM 718 N N . THR A 1 92 ? -0.257 8.853 -20.737 1.00 89.62 92 THR A N 1
ATOM 719 C CA . THR A 1 92 ? -1.616 9.425 -20.707 1.00 89.62 92 THR A CA 1
ATOM 720 C C . THR A 1 92 ? -2.236 9.462 -19.307 1.00 89.62 92 THR A C 1
ATOM 722 O O . THR A 1 92 ? -3.181 10.220 -19.071 1.00 89.62 92 THR A O 1
ATOM 725 N N . ALA A 1 93 ? -1.699 8.681 -18.367 1.00 86.88 93 ALA A N 1
ATOM 726 C CA . ALA A 1 93 ? -2.146 8.643 -16.984 1.00 86.88 93 ALA A CA 1
ATOM 727 C C . ALA A 1 93 ? -1.881 9.965 -16.237 1.00 86.88 93 ALA A C 1
ATOM 729 O O . ALA A 1 93 ? -1.018 10.772 -16.596 1.00 86.88 93 ALA A O 1
ATOM 730 N N . ASP A 1 94 ? -2.653 10.186 -15.173 1.00 86.50 94 ASP A N 1
ATOM 731 C CA . ASP A 1 94 ? -2.602 11.417 -14.387 1.00 86.50 94 ASP A CA 1
ATOM 732 C C . ASP A 1 94 ? -1.456 11.434 -13.357 1.00 86.50 94 ASP A C 1
ATOM 734 O O . ASP A 1 94 ? -0.484 10.680 -13.438 1.00 86.50 94 ASP A O 1
ATOM 738 N N . HIS A 1 95 ? -1.559 12.322 -12.365 1.00 84.88 95 HIS A N 1
ATOM 739 C CA . HIS A 1 95 ? -0.569 12.493 -11.302 1.00 84.88 95 HIS A CA 1
ATOM 740 C C . HIS A 1 95 ? -0.341 11.233 -10.440 1.00 84.88 95 HIS A C 1
ATOM 742 O O . HIS A 1 95 ? 0.615 11.195 -9.675 1.00 84.88 95 HIS A O 1
ATOM 748 N N . SER A 1 96 ? -1.161 10.184 -10.569 1.00 86.44 96 SER A N 1
ATOM 749 C CA . SER A 1 96 ? -0.964 8.903 -9.878 1.00 86.44 96 SER A CA 1
ATOM 750 C C . SER A 1 96 ? -0.036 7.919 -10.597 1.00 86.44 96 SER A C 1
ATOM 752 O O . SER A 1 96 ? 0.380 6.928 -9.992 1.00 86.44 96 SER A O 1
ATOM 754 N N . ARG A 1 97 ? 0.324 8.171 -11.864 1.00 90.69 97 ARG A N 1
ATOM 755 C CA . ARG A 1 97 ? 0.967 7.184 -12.756 1.00 90.69 97 ARG A CA 1
ATOM 756 C C . ARG A 1 97 ? 2.210 6.500 -12.187 1.00 90.69 97 ARG A C 1
ATOM 758 O O . ARG A 1 97 ? 2.412 5.309 -12.405 1.00 90.69 97 ARG A O 1
ATOM 765 N N . VAL A 1 98 ? 3.034 7.231 -11.431 1.00 93.50 98 VAL A N 1
ATOM 766 C CA . VAL A 1 98 ? 4.266 6.686 -10.841 1.00 93.50 98 VAL A CA 1
ATOM 767 C C . VAL A 1 98 ? 3.935 5.685 -9.734 1.00 93.50 98 VAL A C 1
ATOM 769 O O . VAL A 1 98 ? 4.523 4.608 -9.698 1.00 93.50 98 VAL A O 1
ATOM 772 N N . ASN A 1 99 ? 2.952 5.992 -8.881 1.00 92.00 99 ASN A N 1
ATOM 773 C CA . ASN A 1 99 ? 2.465 5.063 -7.860 1.00 92.00 99 ASN A CA 1
ATOM 774 C C . ASN A 1 99 ? 1.758 3.856 -8.480 1.00 92.00 99 ASN A C 1
ATOM 776 O O . ASN A 1 99 ? 1.947 2.740 -8.002 1.00 92.00 99 ASN A O 1
ATOM 780 N N . LEU A 1 100 ? 0.995 4.049 -9.561 1.00 89.69 100 LEU A N 1
ATOM 781 C CA . LEU A 1 100 ? 0.368 2.939 -10.282 1.00 89.69 100 LEU A CA 1
ATOM 782 C C . LEU A 1 100 ? 1.419 1.996 -10.883 1.00 89.69 100 LEU A C 1
ATOM 784 O O . LEU A 1 100 ? 1.335 0.782 -10.698 1.00 89.69 100 LEU A O 1
ATOM 788 N N . GLY A 1 101 ? 2.453 2.546 -11.526 1.00 92.38 101 GLY A N 1
ATOM 789 C CA . GLY A 1 101 ? 3.594 1.765 -12.000 1.00 92.38 101 GLY A CA 1
ATOM 790 C C . GLY A 1 101 ? 4.310 1.045 -10.853 1.00 92.38 101 GLY A C 1
ATOM 791 O O . GLY A 1 101 ? 4.559 -0.155 -10.920 1.00 92.38 101 GLY A O 1
ATOM 792 N N . PHE A 1 102 ? 4.564 1.737 -9.742 1.00 95.38 102 PHE A N 1
ATOM 793 C CA . PHE A 1 102 ? 5.226 1.122 -8.594 1.00 95.38 102 PHE A CA 1
ATOM 794 C C . PHE A 1 102 ? 4.398 -0.013 -7.983 1.00 95.38 102 PHE A C 1
ATOM 796 O O . PHE A 1 102 ? 4.939 -1.057 -7.624 1.00 95.38 102 PHE A O 1
ATOM 803 N N . ARG A 1 103 ? 3.074 0.148 -7.886 1.00 92.00 103 ARG A N 1
ATOM 804 C CA . ARG A 1 103 ? 2.153 -0.908 -7.445 1.00 92.00 103 ARG A CA 1
ATOM 805 C C . ARG A 1 103 ? 2.194 -2.109 -8.388 1.00 92.00 103 ARG A C 1
ATOM 807 O O . ARG A 1 103 ? 2.206 -3.245 -7.916 1.00 92.00 103 ARG A O 1
ATOM 814 N N . ARG A 1 104 ? 2.252 -1.876 -9.702 1.00 89.88 104 ARG A N 1
ATOM 815 C CA . ARG A 1 104 ? 2.407 -2.934 -10.706 1.00 89.88 104 ARG A CA 1
ATOM 816 C C . ARG A 1 104 ? 3.695 -3.732 -10.489 1.00 89.88 104 ARG A C 1
ATOM 818 O O . ARG A 1 104 ? 3.627 -4.955 -10.381 1.00 89.88 104 ARG A O 1
ATOM 825 N N . TRP A 1 105 ? 4.842 -3.067 -10.358 1.00 93.50 105 TRP A N 1
ATOM 826 C CA . TRP A 1 105 ? 6.111 -3.744 -10.071 1.00 93.50 105 TRP A CA 1
ATOM 827 C C . TRP A 1 105 ? 6.047 -4.533 -8.753 1.00 93.50 105 TRP A C 1
ATOM 829 O O . TRP A 1 105 ? 6.391 -5.714 -8.721 1.00 93.50 105 TRP A O 1
ATOM 839 N N . GLN A 1 106 ? 5.484 -3.951 -7.689 1.00 94.12 106 GLN A N 1
ATOM 840 C CA . GLN A 1 106 ? 5.304 -4.627 -6.396 1.00 94.12 106 GLN A CA 1
ATOM 841 C C . GLN A 1 106 ? 4.454 -5.899 -6.473 1.00 94.12 106 GLN A C 1
ATOM 843 O O . GLN A 1 106 ? 4.740 -6.865 -5.764 1.00 94.12 106 GLN A O 1
ATOM 848 N N . LYS A 1 107 ? 3.427 -5.933 -7.331 1.00 88.19 107 LYS A N 1
ATOM 849 C CA . LYS A 1 107 ? 2.635 -7.148 -7.575 1.00 88.19 107 LYS A CA 1
ATOM 850 C C . LYS A 1 107 ? 3.486 -8.264 -8.177 1.00 88.19 107 LYS A C 1
ATOM 852 O O . LYS A 1 107 ? 3.376 -9.405 -7.734 1.00 88.19 107 LYS A O 1
ATOM 857 N N . ARG A 1 108 ? 4.369 -7.937 -9.124 1.00 87.94 108 ARG A N 1
ATOM 858 C CA . ARG A 1 108 ? 5.300 -8.902 -9.735 1.00 87.94 108 ARG A CA 1
ATOM 859 C C . ARG A 1 108 ? 6.329 -9.406 -8.730 1.00 87.94 108 ARG A C 1
ATOM 861 O O . ARG A 1 108 ? 6.530 -10.614 -8.621 1.00 87.94 108 ARG A O 1
ATOM 868 N N . VAL A 1 109 ? 6.898 -8.508 -7.921 1.00 91.62 109 VAL A N 1
ATOM 869 C CA . VAL A 1 109 ? 7.766 -8.883 -6.792 1.00 91.62 109 VAL A CA 1
ATOM 870 C C . VAL A 1 109 ? 7.025 -9.839 -5.853 1.00 91.62 109 VAL A C 1
ATOM 872 O O . VAL A 1 109 ? 7.542 -10.897 -5.500 1.00 91.62 109 VAL A O 1
ATOM 875 N N . PHE A 1 110 ? 5.786 -9.513 -5.476 1.00 89.44 110 PHE A N 1
ATOM 876 C CA . PHE A 1 110 ? 4.974 -10.361 -4.606 1.00 89.44 110 PHE A CA 1
ATOM 877 C C . PHE A 1 110 ? 4.706 -11.741 -5.219 1.00 89.44 110 PHE A C 1
ATOM 879 O O . PHE A 1 110 ? 4.870 -12.744 -4.520 1.00 89.44 110 PHE A O 1
ATOM 886 N N . ALA A 1 111 ? 4.341 -11.811 -6.501 1.00 83.75 111 ALA A N 1
ATOM 887 C CA . ALA A 1 111 ? 4.126 -13.067 -7.217 1.00 83.75 111 ALA A CA 1
ATOM 888 C C . ALA A 1 111 ? 5.393 -13.942 -7.211 1.00 83.75 111 ALA A C 1
ATOM 890 O O . ALA A 1 111 ? 5.340 -15.118 -6.846 1.00 83.75 111 ALA A O 1
ATOM 891 N N . MET A 1 112 ? 6.554 -13.341 -7.490 1.00 84.25 112 MET A N 1
ATOM 892 C CA . MET A 1 112 ? 7.855 -14.016 -7.491 1.00 84.25 112 MET A CA 1
ATOM 893 C C . MET A 1 112 ? 8.263 -14.534 -6.107 1.00 84.25 112 MET A C 1
ATOM 895 O O . MET A 1 112 ? 8.730 -15.668 -5.987 1.00 84.25 112 MET A O 1
ATOM 899 N N . GLN A 1 113 ? 8.049 -13.743 -5.054 1.00 85.75 113 GLN A N 1
ATOM 900 C CA . GLN A 1 113 ? 8.349 -14.138 -3.673 1.00 85.75 113 GLN A CA 1
ATOM 901 C C . GLN A 1 113 ? 7.406 -15.229 -3.156 1.00 85.75 113 GLN A C 1
ATOM 903 O O . GLN A 1 113 ? 7.772 -16.046 -2.311 1.00 85.75 113 GLN A O 1
ATOM 908 N N . ASN A 1 114 ? 6.181 -15.271 -3.678 1.00 82.06 114 ASN A N 1
ATOM 909 C CA . ASN A 1 114 ? 5.139 -16.175 -3.217 1.00 82.06 114 ASN A CA 1
ATOM 910 C C . ASN A 1 114 ? 4.814 -17.268 -4.239 1.00 82.06 114 ASN A C 1
ATOM 912 O O . ASN A 1 114 ? 3.712 -17.804 -4.198 1.00 82.06 114 ASN A O 1
ATOM 916 N N . LYS A 1 115 ? 5.765 -17.677 -5.094 1.00 72.88 115 LYS A N 1
ATOM 917 C CA . LYS A 1 115 ? 5.578 -18.758 -6.087 1.00 72.88 115 LYS A CA 1
ATOM 918 C C . LYS A 1 115 ? 4.949 -20.033 -5.520 1.00 72.88 115 LYS A C 1
ATOM 920 O O . LYS A 1 115 ? 4.229 -20.712 -6.225 1.00 72.88 115 LYS A O 1
ATOM 925 N N . LYS A 1 116 ? 5.170 -20.358 -4.241 1.00 65.50 116 LYS A N 1
ATOM 926 C CA . LYS A 1 116 ? 4.538 -21.519 -3.577 1.00 65.50 116 LYS A CA 1
ATOM 927 C C . LYS A 1 116 ? 3.045 -21.331 -3.267 1.00 65.50 116 LYS A C 1
ATOM 929 O O . LYS A 1 116 ? 2.350 -22.311 -3.029 1.00 65.50 116 LYS A O 1
ATOM 934 N N . LEU A 1 117 ? 2.562 -20.089 -3.203 1.00 61.12 117 LEU A N 1
ATOM 935 C CA . LEU A 1 117 ? 1.150 -19.750 -2.981 1.00 61.12 117 LEU A CA 1
ATOM 936 C C . LEU A 1 117 ? 0.322 -19.782 -4.272 1.00 61.12 117 LEU A C 1
ATOM 938 O O . LEU A 1 117 ? -0.911 -19.700 -4.192 1.00 61.12 117 LEU A O 1
ATOM 942 N N . PHE A 1 118 ? 0.993 -19.904 -5.418 1.00 57.38 118 PHE A N 1
ATOM 943 C CA . PHE A 1 118 ? 0.409 -19.990 -6.746 1.00 57.38 118 PHE A CA 1
ATOM 944 C C . PHE A 1 118 ? 0.723 -21.388 -7.315 1.00 57.38 118 PHE A C 1
ATOM 946 O O . PHE A 1 118 ? 1.892 -21.758 -7.386 1.00 57.38 118 PHE A O 1
ATOM 953 N N . PRO A 1 119 ? -0.273 -22.233 -7.637 1.00 54.38 119 PRO A N 1
ATOM 954 C CA . PRO A 1 119 ? -0.014 -23.529 -8.273 1.00 54.38 119 PRO A CA 1
ATOM 955 C C . PRO A 1 119 ? 0.845 -23.385 -9.545 1.00 54.38 119 PRO A C 1
ATOM 957 O O . PRO A 1 119 ? 0.827 -22.351 -10.195 1.00 54.38 119 PRO A O 1
ATOM 960 N N . ALA A 1 120 ? 1.584 -24.425 -9.949 1.00 51.06 120 ALA A N 1
ATOM 961 C CA . ALA A 1 120 ? 2.401 -24.381 -11.176 1.00 51.06 120 ALA A CA 1
ATOM 962 C C . ALA A 1 120 ? 1.574 -24.117 -12.456 1.00 51.06 120 ALA A C 1
ATOM 964 O O . ALA A 1 120 ? 2.111 -23.663 -13.459 1.00 51.06 120 ALA A O 1
ATOM 965 N N . ASN A 1 121 ? 0.262 -24.359 -12.379 1.00 45.31 121 ASN A N 1
ATOM 966 C CA . ASN A 1 121 ? -0.724 -24.113 -13.430 1.00 45.31 121 ASN A CA 1
ATOM 967 C C . ASN A 1 121 ? -1.520 -22.825 -13.148 1.00 45.31 121 ASN A C 1
ATOM 969 O O . ASN A 1 121 ? -2.664 -22.700 -13.582 1.00 45.31 121 ASN A O 1
ATOM 973 N N . PHE A 1 122 ? -0.982 -21.931 -12.313 1.00 46.41 122 PHE A N 1
ATOM 974 C CA . PHE A 1 122 ? -1.599 -20.653 -11.998 1.00 46.41 122 PHE A CA 1
ATOM 975 C C . PHE A 1 122 ? -1.524 -19.775 -13.238 1.00 46.41 122 PHE A C 1
ATOM 977 O O . PHE A 1 122 ? -0.529 -19.104 -13.498 1.00 46.41 122 PHE A O 1
ATOM 984 N N . ASP A 1 123 ? -2.587 -19.845 -14.022 1.00 52.62 123 ASP A N 1
ATOM 985 C CA . ASP A 1 123 ? -2.848 -18.912 -15.092 1.00 52.62 123 ASP A CA 1
ATOM 986 C C . ASP A 1 123 ? -3.182 -17.556 -14.450 1.00 52.62 123 ASP A C 1
ATOM 988 O O . ASP A 1 123 ? -4.252 -17.363 -13.857 1.00 52.62 123 ASP A O 1
ATOM 992 N N . GLU A 1 124 ? -2.207 -16.642 -14.482 1.00 51.59 124 GLU A N 1
ATOM 993 C CA . GLU A 1 124 ? -2.328 -15.282 -13.942 1.00 51.59 124 GLU A CA 1
ATOM 994 C C . GLU A 1 124 ? -3.522 -14.528 -14.553 1.00 51.59 124 GLU A C 1
ATOM 996 O O . GLU A 1 124 ? -4.089 -13.642 -13.898 1.00 51.59 124 GLU A O 1
ATOM 1001 N N . GLU A 1 125 ? -3.931 -14.932 -15.762 1.00 44.72 125 GLU A N 1
ATOM 1002 C CA . GLU A 1 125 ? -5.069 -14.421 -16.520 1.00 44.72 125 GLU A CA 1
ATOM 1003 C C . GLU A 1 125 ? -6.399 -15.013 -16.010 1.00 44.72 125 GLU A C 1
ATOM 1005 O O . GLU A 1 125 ? -7.351 -14.268 -15.770 1.00 44.72 125 GLU A O 1
ATOM 1010 N N . ALA A 1 126 ? -6.459 -16.322 -15.729 1.00 42.59 126 ALA A N 1
ATOM 1011 C CA . ALA A 1 126 ? -7.699 -17.005 -15.333 1.00 42.59 126 ALA A CA 1
ATOM 1012 C C . ALA A 1 126 ? -8.058 -16.919 -13.834 1.00 42.59 126 ALA A C 1
ATOM 1014 O O . ALA A 1 126 ? -9.225 -17.103 -13.482 1.00 42.59 126 ALA A O 1
ATOM 1015 N N . GLN A 1 127 ? -7.098 -16.675 -12.928 1.00 45.88 127 GLN A N 1
ATOM 1016 C CA . GLN A 1 127 ? -7.341 -16.706 -11.468 1.00 45.88 127 GLN A CA 1
ATOM 1017 C C . GLN A 1 127 ? -7.040 -15.405 -10.715 1.00 45.88 127 GLN A C 1
ATOM 1019 O O . GLN A 1 127 ? -6.925 -15.390 -9.487 1.00 45.88 127 GLN A O 1
ATOM 1024 N N . GLY A 1 128 ? -7.000 -14.283 -11.430 1.00 43.84 128 GLY A N 1
ATOM 1025 C CA . GLY A 1 128 ? -7.322 -13.009 -10.805 1.00 43.84 128 GLY A CA 1
ATOM 1026 C C . GLY A 1 128 ? -6.164 -12.219 -10.203 1.00 43.84 128 GLY A C 1
ATOM 1027 O O . GLY A 1 128 ? -6.424 -11.248 -9.499 1.00 43.84 128 GLY A O 1
ATOM 1028 N N . LEU A 1 129 ? -4.904 -12.513 -10.548 1.00 46.12 129 LEU A N 1
ATOM 1029 C CA . LEU A 1 129 ? -3.856 -11.486 -10.413 1.00 46.12 129 LEU A CA 1
ATOM 1030 C C . LEU A 1 129 ? -4.135 -10.304 -11.369 1.00 46.12 129 LEU A C 1
ATOM 1032 O O . LEU A 1 129 ? -3.915 -9.152 -10.985 1.00 46.12 129 LEU A O 1
ATOM 1036 N N . GLY A 1 130 ? -4.742 -10.578 -12.536 1.00 43.22 130 GLY A N 1
ATOM 1037 C CA . GLY A 1 130 ? -5.405 -9.582 -13.392 1.00 43.22 130 GLY A CA 1
ATOM 1038 C C . GLY A 1 130 ? -6.731 -9.028 -12.833 1.00 43.22 130 GLY A C 1
ATOM 1039 O O . GLY A 1 130 ? -7.065 -7.878 -13.095 1.00 43.22 130 GLY A O 1
ATOM 1040 N N . MET A 1 131 ? -7.452 -9.781 -11.988 1.00 42.19 131 MET A N 1
ATOM 1041 C CA . MET A 1 131 ? -8.663 -9.299 -11.291 1.00 42.19 131 MET A CA 1
ATOM 1042 C C . MET A 1 131 ? -8.368 -8.477 -10.032 1.00 42.19 131 MET A C 1
ATOM 1044 O O . MET A 1 131 ? -9.283 -7.830 -9.526 1.00 42.19 131 MET A O 1
ATOM 1048 N N . LEU A 1 132 ? -7.109 -8.417 -9.565 1.00 46.84 132 LEU A N 1
ATOM 1049 C CA . LEU A 1 132 ? -6.708 -7.529 -8.467 1.00 46.84 132 LEU A CA 1
ATOM 1050 C C . LEU A 1 132 ? -6.976 -6.034 -8.742 1.00 46.84 132 LEU A C 1
ATOM 1052 O O . LEU A 1 132 ? -6.738 -5.210 -7.860 1.00 46.84 132 LEU A O 1
ATOM 1056 N N . ASP A 1 133 ? -7.416 -5.685 -9.957 1.00 48.69 133 ASP A N 1
ATOM 1057 C CA . ASP A 1 133 ? -7.787 -4.339 -10.389 1.00 48.69 133 ASP A CA 1
ATOM 1058 C C . ASP A 1 133 ? -8.902 -4.329 -11.453 1.00 48.69 133 ASP A C 1
ATOM 1060 O O . ASP A 1 133 ? -8.834 -3.573 -12.418 1.00 48.69 133 ASP A O 1
ATOM 1064 N N . ALA A 1 134 ? -9.984 -5.097 -11.271 1.00 42.25 134 ALA A N 1
ATOM 1065 C CA . ALA A 1 134 ? -11.201 -4.957 -12.093 1.00 42.25 134 ALA A CA 1
ATOM 1066 C C . ALA A 1 134 ? -11.990 -3.644 -11.818 1.00 42.25 134 ALA A C 1
ATOM 1068 O O . ALA A 1 134 ? -13.220 -3.612 -11.873 1.00 42.25 134 ALA A O 1
ATOM 1069 N N . GLY A 1 135 ? -11.284 -2.563 -11.470 1.00 48.38 135 GLY A N 1
ATOM 1070 C CA . GLY A 1 135 ? -11.775 -1.185 -11.485 1.00 48.38 135 GLY A CA 1
ATOM 1071 C C . GLY A 1 135 ? -11.356 -0.469 -12.776 1.00 48.38 135 GLY A C 1
ATOM 1072 O O . GLY A 1 135 ? -10.695 -1.054 -13.627 1.00 48.38 135 GLY A O 1
ATOM 1073 N N . ASN A 1 136 ? -11.709 0.814 -12.916 1.00 44.69 136 ASN A N 1
ATOM 1074 C CA . ASN A 1 136 ? -11.493 1.650 -14.117 1.00 44.69 136 ASN A CA 1
ATOM 1075 C C . ASN A 1 136 ? -10.040 1.746 -14.652 1.00 44.69 136 ASN A C 1
ATOM 1077 O O . ASN A 1 136 ? -9.832 2.377 -15.682 1.00 44.69 136 ASN A O 1
ATOM 1081 N N . ASP A 1 137 ? -9.058 1.134 -13.985 1.00 51.28 137 ASP A N 1
ATOM 1082 C CA . ASP A 1 137 ? -7.649 1.088 -14.393 1.00 51.28 137 ASP A CA 1
ATOM 1083 C C . ASP A 1 137 ? -7.244 -0.270 -15.007 1.00 51.28 137 ASP A C 1
ATOM 1085 O O . ASP A 1 137 ? -6.052 -0.538 -15.177 1.00 51.28 137 ASP A O 1
ATOM 1089 N N . ALA A 1 138 ? -8.211 -1.135 -15.348 1.00 49.97 138 ALA A N 1
ATOM 1090 C CA . ALA A 1 138 ? -7.965 -2.437 -15.975 1.00 49.97 138 ALA A CA 1
ATOM 1091 C C . ALA A 1 138 ? -7.023 -2.326 -17.195 1.00 49.97 138 ALA A C 1
ATOM 1093 O O . ALA A 1 138 ? -6.072 -3.099 -17.308 1.00 49.97 138 ALA A O 1
ATOM 1094 N N . ASP A 1 139 ? -7.175 -1.286 -18.021 1.00 46.53 139 ASP A N 1
ATOM 1095 C CA . ASP A 1 139 ? -6.313 -1.036 -19.187 1.00 46.53 139 ASP A CA 1
ATOM 1096 C C . ASP A 1 139 ? -4.850 -0.726 -18.822 1.00 46.53 139 ASP A C 1
ATOM 1098 O O . ASP A 1 139 ? -3.931 -1.075 -19.563 1.00 46.53 139 ASP A O 1
ATOM 1102 N N . PHE A 1 140 ? -4.593 -0.133 -17.650 1.00 49.50 140 PHE A N 1
ATOM 1103 C CA . PHE A 1 140 ? -3.236 0.173 -17.182 1.00 49.50 140 PHE A CA 1
ATOM 1104 C C . PHE A 1 140 ? -2.491 -1.082 -16.684 1.00 49.50 140 PHE A C 1
ATOM 1106 O O . PHE A 1 140 ? -1.258 -1.100 -16.613 1.00 49.50 140 PHE A O 1
ATOM 1113 N N . LEU A 1 141 ? -3.228 -2.143 -16.329 1.00 50.19 141 LEU A N 1
ATOM 1114 C CA . LEU A 1 141 ? -2.719 -3.293 -15.569 1.00 50.19 141 LEU A CA 1
ATOM 1115 C C . LEU A 1 141 ? -2.908 -4.654 -16.252 1.00 50.19 141 LEU A C 1
ATOM 1117 O O . LEU A 1 141 ? -2.330 -5.639 -15.785 1.00 50.19 141 LEU A O 1
ATOM 1121 N N . LEU A 1 142 ? -3.599 -4.704 -17.397 1.00 47.69 142 LEU A N 1
ATOM 1122 C CA . LEU A 1 142 ? -3.745 -5.892 -18.255 1.00 47.69 142 LEU A CA 1
ATOM 1123 C C . LEU A 1 142 ? -2.412 -6.485 -18.757 1.00 47.69 142 LEU A C 1
ATOM 1125 O O . LEU A 1 142 ? -2.381 -7.601 -19.257 1.00 47.69 142 LEU A O 1
ATOM 1129 N N . SER A 1 143 ? -1.283 -5.795 -18.584 1.00 48.66 143 SER A N 1
ATOM 1130 C CA . SER A 1 143 ? 0.054 -6.290 -18.957 1.00 48.66 143 SER A CA 1
ATOM 1131 C C . SER A 1 143 ? 0.802 -7.009 -17.819 1.00 48.66 143 SER A C 1
ATOM 1133 O O . SER A 1 143 ? 1.982 -7.352 -17.950 1.00 48.66 143 SER A O 1
ATOM 1135 N N . ASN A 1 144 ? 0.124 -7.305 -16.705 1.00 52.84 144 ASN A N 1
ATOM 1136 C CA . ASN A 1 144 ? 0.628 -8.249 -15.700 1.00 52.84 144 ASN A CA 1
ATOM 1137 C C . ASN A 1 144 ? 0.613 -9.717 -16.151 1.00 52.84 144 ASN A C 1
ATOM 1139 O O . ASN A 1 144 ? 1.166 -10.530 -15.433 1.00 52.84 144 ASN A O 1
ATOM 1143 N N . THR A 1 145 ? 0.051 -10.045 -17.317 1.00 54.06 145 THR A N 1
ATOM 1144 C CA . THR A 1 145 ? 0.015 -11.413 -17.872 1.00 54.06 145 THR A CA 1
ATOM 1145 C C . THR A 1 145 ? 1.315 -11.843 -18.557 1.00 54.06 145 THR A C 1
ATOM 1147 O O . THR A 1 145 ? 1.497 -13.013 -18.889 1.00 54.06 145 THR A O 1
ATOM 1150 N N . LYS A 1 146 ? 2.242 -10.908 -18.805 1.00 62.75 146 LYS A N 1
ATOM 1151 C CA . LYS A 1 146 ? 3.550 -11.237 -19.380 1.00 62.75 146 LYS A CA 1
ATOM 1152 C C . LYS A 1 146 ? 4.477 -11.752 -18.286 1.00 62.75 146 LYS A C 1
ATOM 1154 O O . LYS A 1 146 ? 4.625 -11.102 -17.250 1.00 62.75 146 LYS A O 1
ATOM 1159 N N . ALA A 1 147 ? 5.165 -12.856 -18.584 1.00 69.75 147 ALA A N 1
ATOM 1160 C CA . ALA A 1 147 ? 6.263 -13.355 -17.767 1.00 69.75 147 ALA A CA 1
ATOM 1161 C C . ALA A 1 147 ? 7.233 -12.209 -17.394 1.00 69.75 147 ALA A C 1
ATOM 1163 O O . ALA A 1 147 ? 7.442 -11.303 -18.211 1.00 69.75 147 ALA A O 1
ATOM 1164 N N . PRO A 1 148 ? 7.827 -12.230 -16.186 1.00 81.25 148 PRO A N 1
ATOM 1165 C CA . PRO A 1 148 ? 8.779 -11.208 -15.763 1.00 81.25 148 PRO A CA 1
ATOM 1166 C C . PRO A 1 148 ? 9.897 -11.030 -16.795 1.00 81.25 148 PRO A C 1
ATOM 1168 O O . PRO A 1 148 ? 10.478 -12.018 -17.249 1.00 81.25 148 PRO A O 1
ATOM 1171 N N . TRP A 1 149 ? 10.210 -9.783 -17.150 1.00 86.62 149 TRP A N 1
ATOM 1172 C CA . TRP A 1 149 ? 11.330 -9.498 -18.046 1.00 86.62 149 TRP A CA 1
ATOM 1173 C C . TRP A 1 149 ? 12.656 -9.827 -17.351 1.00 86.62 149 TRP A C 1
ATOM 1175 O O . TRP A 1 149 ? 12.891 -9.304 -16.259 1.00 86.62 149 TRP A O 1
ATOM 1185 N N . PRO A 1 150 ? 13.526 -10.666 -17.942 1.00 89.38 150 PRO A N 1
ATOM 1186 C CA . PRO A 1 150 ? 14.795 -11.048 -17.320 1.00 89.38 150 PRO A CA 1
ATOM 1187 C C . PRO A 1 150 ? 15.754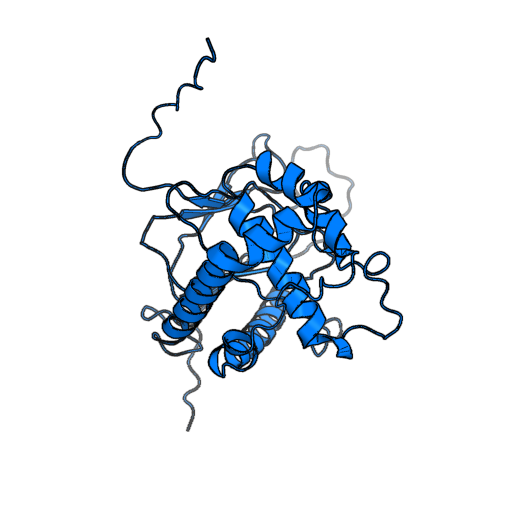 -9.862 -17.115 1.00 89.38 150 PRO A C 1
ATOM 1189 O O . PRO A 1 150 ? 16.645 -9.934 -16.274 1.00 89.38 150 PRO A O 1
ATOM 1192 N N . GLU A 1 151 ? 15.573 -8.762 -17.848 1.00 92.75 151 GLU A N 1
ATOM 1193 C CA . GLU A 1 151 ? 16.368 -7.531 -17.758 1.00 92.75 151 GLU A CA 1
ATOM 1194 C C . GLU A 1 151 ? 15.964 -6.614 -16.586 1.00 92.75 151 GLU A C 1
ATOM 1196 O O . GLU A 1 151 ? 16.660 -5.628 -16.282 1.00 92.75 151 GLU A O 1
ATOM 1201 N N . VAL A 1 152 ? 14.830 -6.918 -15.946 1.00 93.88 152 VAL A N 1
ATOM 1202 C CA . VAL A 1 152 ? 14.262 -6.164 -14.828 1.00 93.88 152 VAL A CA 1
ATOM 1203 C C . VAL A 1 152 ? 14.382 -6.975 -13.542 1.00 93.88 152 VAL A C 1
ATOM 1205 O O . VAL A 1 152 ? 13.971 -8.131 -13.468 1.00 93.88 152 VAL A O 1
ATOM 1208 N N . ASP A 1 153 ? 14.924 -6.343 -12.503 1.00 93.62 153 ASP A N 1
ATOM 1209 C CA . ASP A 1 153 ? 14.993 -6.954 -11.182 1.00 93.62 153 ASP A CA 1
ATOM 1210 C C . ASP A 1 153 ? 13.624 -6.886 -10.481 1.00 93.62 153 ASP A C 1
ATOM 1212 O O . ASP A 1 153 ? 13.062 -5.810 -10.243 1.00 93.62 153 ASP A O 1
ATOM 1216 N N . TYR A 1 154 ? 13.083 -8.063 -10.167 1.00 92.62 154 TYR A N 1
ATOM 1217 C CA . TYR A 1 154 ? 11.839 -8.258 -9.417 1.00 92.62 154 TYR A CA 1
ATOM 1218 C C . TYR A 1 154 ? 12.090 -8.846 -8.022 1.00 92.62 154 TYR A C 1
ATOM 1220 O O . TYR A 1 154 ? 11.187 -9.430 -7.413 1.00 92.62 154 TYR A O 1
ATOM 1228 N N . ALA A 1 155 ? 13.31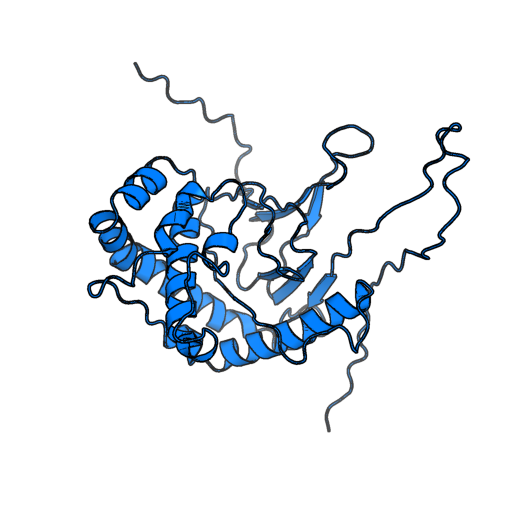0 -8.719 -7.502 1.00 93.19 155 ALA A N 1
ATOM 1229 C CA . ALA A 1 155 ? 13.621 -8.991 -6.111 1.00 93.19 155 ALA A CA 1
ATOM 1230 C C . ALA A 1 155 ? 13.412 -7.735 -5.250 1.00 93.19 155 ALA A C 1
ATOM 1232 O O . ALA A 1 155 ? 13.570 -6.604 -5.700 1.00 93.19 155 ALA A O 1
ATOM 1233 N N . TRP A 1 156 ? 13.039 -7.942 -3.985 1.00 96.69 156 TRP A N 1
ATOM 1234 C CA . TRP A 1 156 ? 13.045 -6.878 -2.978 1.00 96.69 156 TRP A CA 1
ATOM 1235 C C . TRP A 1 156 ? 13.378 -7.456 -1.592 1.00 96.69 156 TRP A C 1
ATOM 1237 O O . TRP A 1 156 ? 12.537 -7.439 -0.681 1.00 96.69 156 TRP A O 1
ATOM 1247 N N . PRO A 1 157 ? 14.572 -8.061 -1.437 1.00 96.44 157 PRO A N 1
ATOM 1248 C CA . PRO A 1 157 ? 14.958 -8.737 -0.202 1.00 96.44 157 PRO A CA 1
ATOM 1249 C C . PRO A 1 157 ? 14.937 -7.783 0.997 1.00 96.44 157 PRO A C 1
ATOM 1251 O O . PRO A 1 157 ? 14.495 -8.170 2.074 1.00 96.44 157 PRO A O 1
ATOM 1254 N N . GLU A 1 158 ? 15.275 -6.505 0.810 1.00 97.06 158 GLU A N 1
ATOM 1255 C CA . GLU A 1 158 ? 15.275 -5.501 1.879 1.00 97.06 158 GLU A CA 1
ATOM 1256 C C . GLU A 1 158 ? 13.902 -5.319 2.530 1.00 97.06 158 GLU A C 1
ATOM 1258 O O . GLU A 1 158 ? 13.836 -4.935 3.695 1.00 97.06 158 GLU A O 1
ATOM 1263 N N . LEU A 1 159 ? 12.811 -5.576 1.801 1.00 96.75 159 LEU A N 1
ATOM 1264 C CA . LEU A 1 159 ? 11.458 -5.553 2.349 1.00 96.75 159 LEU A CA 1
ATOM 1265 C C . LEU A 1 159 ? 11.063 -6.928 2.891 1.00 96.75 159 LEU A C 1
ATOM 1267 O O . LEU A 1 159 ? 10.646 -7.044 4.043 1.00 96.75 159 LEU A O 1
ATOM 1271 N N . TYR A 1 160 ? 11.180 -7.974 2.070 1.00 95.69 160 TYR A N 1
ATOM 1272 C CA . TYR A 1 160 ? 10.642 -9.295 2.405 1.00 95.69 160 TYR A CA 1
ATOM 1273 C C . TYR A 1 160 ? 11.478 -10.063 3.432 1.00 95.69 160 TYR A C 1
ATOM 1275 O O . TYR A 1 160 ? 10.933 -10.919 4.119 1.00 95.69 160 TYR A O 1
ATOM 1283 N N . GLU A 1 161 ? 12.755 -9.755 3.614 1.00 96.19 161 GLU A N 1
ATOM 1284 C CA . GLU A 1 161 ? 13.591 -10.368 4.655 1.00 96.19 161 GLU A CA 1
ATOM 1285 C C . GLU A 1 161 ? 13.599 -9.537 5.947 1.00 96.19 161 GLU A C 1
ATOM 1287 O O . GLU A 1 161 ? 14.061 -9.993 6.994 1.00 96.19 161 GLU A O 1
ATOM 1292 N N . ASN A 1 162 ? 13.023 -8.330 5.922 1.00 97.56 162 ASN A N 1
ATOM 1293 C CA . ASN A 1 162 ? 13.010 -7.445 7.076 1.00 97.56 162 ASN A CA 1
ATOM 1294 C C . ASN A 1 162 ? 12.108 -7.963 8.209 1.00 97.56 162 ASN A C 1
ATOM 1296 O O . ASN A 1 162 ? 10.905 -8.193 8.040 1.00 97.56 162 ASN A O 1
ATOM 1300 N N . ALA A 1 163 ? 12.672 -8.061 9.416 1.00 97.75 163 ALA A N 1
ATOM 1301 C CA . ALA A 1 163 ? 11.965 -8.570 10.589 1.00 97.75 163 ALA A CA 1
ATOM 1302 C C . ALA A 1 163 ? 10.738 -7.723 10.979 1.00 97.75 163 ALA A C 1
ATOM 1304 O O . ALA A 1 163 ? 9.722 -8.274 11.416 1.00 97.75 163 ALA A O 1
ATOM 1305 N N . ARG A 1 164 ? 10.787 -6.393 10.809 1.00 97.25 164 ARG A N 1
ATOM 1306 C CA . ARG A 1 164 ? 9.631 -5.525 11.086 1.00 97.25 164 ARG A CA 1
ATOM 1307 C C . ARG A 1 164 ? 8.543 -5.697 10.048 1.00 97.25 164 ARG A C 1
ATOM 1309 O O . ARG A 1 164 ? 7.375 -5.720 10.420 1.00 97.25 164 ARG A O 1
ATOM 1316 N N . PHE A 1 165 ? 8.895 -5.880 8.780 1.00 97.38 165 PHE A N 1
ATOM 1317 C CA . PHE A 1 165 ? 7.902 -6.167 7.749 1.00 97.38 165 PHE A CA 1
ATOM 1318 C C . PHE A 1 165 ? 7.189 -7.500 8.008 1.00 97.38 165 PHE A C 1
ATOM 1320 O O . PHE A 1 165 ? 5.961 -7.568 7.952 1.00 97.38 165 PHE A O 1
ATOM 1327 N N . GLN A 1 166 ? 7.922 -8.546 8.404 1.00 96.88 166 GLN A N 1
ATOM 1328 C CA . GLN A 1 166 ? 7.304 -9.819 8.797 1.00 96.88 166 GLN A CA 1
ATOM 1329 C C . GLN A 1 166 ? 6.390 -9.669 10.019 1.00 96.88 166 GLN A C 1
ATOM 1331 O O . GLN A 1 166 ? 5.293 -10.233 10.050 1.00 96.88 166 GLN A O 1
ATOM 1336 N N . ARG A 1 167 ? 6.785 -8.849 10.998 1.00 97.38 167 ARG A N 1
ATOM 1337 C CA . ARG A 1 167 ? 5.927 -8.528 12.143 1.00 97.38 167 ARG A CA 1
ATOM 1338 C C . ARG A 1 167 ? 4.677 -7.748 11.729 1.00 97.38 167 ARG A C 1
ATOM 1340 O O . ARG A 1 167 ? 3.586 -8.080 12.182 1.00 97.38 167 ARG A O 1
ATOM 1347 N N . LEU A 1 168 ? 4.809 -6.770 10.831 1.00 97.25 168 LEU A N 1
ATOM 1348 C CA . LEU A 1 168 ? 3.681 -6.020 10.277 1.00 97.25 168 LEU A CA 1
ATOM 1349 C C . LEU A 1 168 ? 2.679 -6.971 9.610 1.00 97.25 168 LEU A C 1
ATOM 1351 O O . LEU A 1 168 ? 1.488 -6.878 9.888 1.00 97.25 168 LEU A O 1
ATOM 1355 N N . ARG A 1 169 ? 3.146 -7.927 8.795 1.00 95.88 169 ARG A N 1
ATOM 1356 C CA . ARG A 1 169 ? 2.281 -8.946 8.171 1.00 95.88 169 ARG A CA 1
ATOM 1357 C C . ARG A 1 169 ? 1.471 -9.727 9.204 1.00 95.88 169 ARG A C 1
ATOM 1359 O O . ARG A 1 169 ? 0.262 -9.877 9.034 1.00 95.88 169 ARG A O 1
ATOM 1366 N N . ALA A 1 170 ? 2.114 -10.176 10.283 1.00 95.88 170 ALA A N 1
ATOM 1367 C CA . ALA A 1 170 ? 1.435 -10.882 11.368 1.00 95.88 170 ALA A CA 1
ATOM 1368 C C . ALA A 1 170 ? 0.368 -10.001 12.046 1.00 95.88 170 ALA A C 1
ATOM 1370 O O . ALA A 1 170 ? -0.769 -10.439 12.222 1.00 95.88 170 ALA A O 1
ATOM 1371 N N . ARG A 1 171 ? 0.688 -8.732 12.336 1.00 96.38 171 ARG A N 1
ATOM 1372 C CA . ARG A 1 171 ? -0.270 -7.777 12.920 1.00 96.38 171 ARG A CA 1
ATOM 1373 C C . ARG A 1 171 ? -1.452 -7.489 12.011 1.00 96.38 171 ARG A C 1
ATOM 1375 O O . ARG A 1 171 ? -2.585 -7.482 12.480 1.00 96.38 171 ARG A O 1
ATOM 1382 N N . ILE A 1 172 ? -1.218 -7.303 10.714 1.00 96.00 172 ILE A N 1
ATOM 1383 C CA . ILE A 1 172 ? -2.299 -7.094 9.745 1.00 96.00 172 ILE A CA 1
ATOM 1384 C C . ILE A 1 172 ? -3.211 -8.319 9.710 1.00 96.00 172 ILE A C 1
ATOM 1386 O O . ILE A 1 172 ? -4.427 -8.164 9.678 1.00 96.00 172 ILE A O 1
ATOM 1390 N N . GLN A 1 173 ? -2.660 -9.532 9.784 1.00 94.81 173 GLN A N 1
ATOM 1391 C CA . GLN A 1 173 ? -3.465 -10.749 9.848 1.00 94.81 173 GLN A CA 1
ATOM 1392 C C . GLN A 1 173 ? -4.343 -10.803 11.110 1.00 94.81 173 GLN A C 1
ATOM 1394 O O . GLN A 1 173 ? -5.528 -11.122 11.011 1.00 94.81 173 GLN A O 1
ATOM 1399 N N . GLU A 1 174 ? -3.802 -10.463 12.282 1.00 94.62 174 GLU A N 1
ATOM 1400 C CA . GLU A 1 174 ? -4.559 -10.379 13.542 1.00 94.62 174 GLU A CA 1
ATOM 1401 C C . GLU A 1 174 ? -5.674 -9.324 13.468 1.00 94.62 174 GLU A C 1
ATOM 1403 O O . GLU A 1 174 ? -6.837 -9.613 13.767 1.00 94.62 174 GLU A O 1
ATOM 1408 N N . ILE A 1 175 ? -5.334 -8.118 13.009 1.00 95.31 175 ILE A N 1
ATOM 1409 C CA . ILE A 1 175 ? -6.259 -6.988 12.885 1.00 95.31 175 ILE A CA 1
ATOM 1410 C C . ILE A 1 175 ? -7.352 -7.287 11.855 1.00 95.31 175 ILE A C 1
ATOM 1412 O O . ILE A 1 175 ? -8.520 -7.014 12.123 1.00 95.31 175 ILE A O 1
ATOM 1416 N N . ALA A 1 176 ? -7.019 -7.903 10.718 1.00 94.69 176 ALA A N 1
ATOM 1417 C CA . ALA A 1 176 ? -7.993 -8.292 9.702 1.00 94.69 176 ALA A CA 1
ATOM 1418 C C . ALA A 1 176 ? -9.007 -9.307 10.246 1.00 94.69 176 ALA A C 1
ATOM 1420 O O . ALA A 1 176 ? -10.206 -9.154 10.017 1.00 94.69 176 ALA A O 1
ATOM 1421 N N . ARG A 1 177 ? -8.566 -10.297 11.041 1.00 94.19 177 ARG A N 1
ATOM 1422 C CA . ARG A 1 177 ? -9.494 -11.225 11.716 1.00 94.19 177 ARG A CA 1
ATOM 1423 C C . ARG A 1 177 ? -10.434 -10.487 12.665 1.00 94.19 177 ARG A C 1
ATOM 1425 O O . ARG A 1 177 ? -11.623 -10.787 12.688 1.00 94.19 177 ARG A O 1
ATOM 1432 N N . LEU A 1 178 ? -9.910 -9.559 13.468 1.00 93.56 178 LEU A N 1
ATOM 1433 C CA . LEU A 1 178 ? -10.725 -8.775 14.400 1.00 93.56 178 LEU A CA 1
ATOM 1434 C C . LEU A 1 178 ? -11.727 -7.884 13.664 1.00 93.56 178 LEU A C 1
ATOM 1436 O O . LEU A 1 178 ? -12.880 -7.801 14.078 1.00 93.56 178 LEU A O 1
ATOM 1440 N N . TYR A 1 179 ? -11.295 -7.253 12.574 1.00 94.69 179 TYR A N 1
ATOM 1441 C CA . TYR A 1 179 ? -12.143 -6.434 11.719 1.00 94.69 179 TYR A CA 1
ATOM 1442 C C . TYR A 1 179 ? -13.297 -7.253 11.139 1.00 94.69 179 TYR A C 1
ATOM 1444 O O . TYR A 1 179 ? -14.450 -6.890 11.332 1.00 94.69 179 TYR A O 1
ATOM 1452 N N . LEU A 1 180 ? -13.007 -8.395 10.510 1.00 93.19 180 LEU A N 1
ATOM 1453 C CA . LEU A 1 180 ? -14.039 -9.217 9.877 1.00 93.19 180 LEU A CA 1
ATOM 1454 C C . LEU A 1 180 ? -15.038 -9.780 10.891 1.00 93.19 180 LEU A C 1
ATOM 1456 O O . LEU A 1 180 ? -16.239 -9.708 10.653 1.00 93.19 180 LEU A O 1
ATOM 1460 N N . LYS A 1 181 ? -14.569 -10.223 12.065 1.00 92.44 181 LYS A N 1
ATOM 1461 C CA . LYS A 1 181 ? -15.466 -10.618 13.165 1.00 92.44 181 LYS A CA 1
ATOM 1462 C C . LYS A 1 181 ? -16.407 -9.490 13.584 1.00 92.44 181 LYS A C 1
ATOM 1464 O O . LYS A 1 181 ? -17.585 -9.722 13.816 1.00 92.44 181 LYS A O 1
ATOM 1469 N N . ARG A 1 182 ? -15.901 -8.256 13.682 1.00 90.75 182 ARG A N 1
ATOM 1470 C CA . ARG A 1 182 ? -16.728 -7.080 14.011 1.00 90.75 182 ARG A CA 1
ATOM 1471 C C . ARG A 1 182 ? -17.697 -6.707 12.895 1.00 90.75 182 ARG A C 1
ATOM 1473 O O . ARG A 1 182 ? -18.749 -6.153 13.185 1.00 90.75 182 ARG A O 1
ATOM 1480 N N . SER A 1 183 ? -17.352 -7.029 11.654 1.00 89.75 183 SER A N 1
ATOM 1481 C CA . SER A 1 183 ? -18.215 -6.862 10.485 1.00 89.75 183 SER A CA 1
ATOM 1482 C C . SER A 1 183 ? -19.244 -7.991 10.319 1.00 89.75 183 SER A C 1
ATOM 1484 O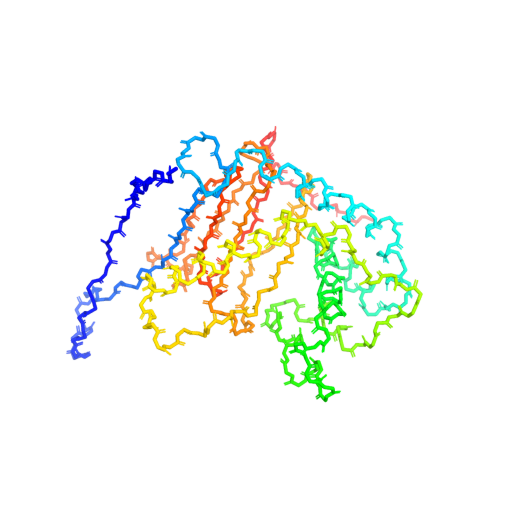 O . SER A 1 183 ? -19.958 -7.989 9.322 1.00 89.75 183 SER A O 1
ATOM 1486 N N . GLY A 1 184 ? -19.334 -8.932 11.269 1.00 90.38 184 GLY A N 1
ATOM 1487 C CA . GLY A 1 184 ? -20.358 -9.982 11.295 1.00 90.38 184 GLY A CA 1
ATOM 1488 C C . GLY A 1 184 ? -19.937 -11.333 10.717 1.00 90.38 184 GLY A C 1
ATOM 1489 O O . GLY A 1 184 ? -20.796 -12.186 10.555 1.00 90.38 184 GLY A O 1
ATOM 1490 N N . TRP A 1 185 ? -18.652 -11.541 10.411 1.00 91.06 185 TRP A N 1
ATOM 1491 C CA . TRP A 1 185 ? -18.159 -12.853 9.977 1.00 91.06 185 TRP A CA 1
ATOM 1492 C C . TRP A 1 185 ? -18.011 -13.809 11.157 1.00 91.06 185 TRP A C 1
ATOM 1494 O O . TRP A 1 185 ? -17.360 -13.474 12.159 1.00 91.06 185 TRP A O 1
ATOM 1504 N N . GLU A 1 186 ? -18.523 -15.025 10.999 1.00 91.94 186 GLU A N 1
ATOM 1505 C CA . GLU A 1 186 ? -18.406 -16.060 12.016 1.00 91.94 186 GLU A CA 1
ATOM 1506 C C . GLU A 1 186 ? -17.009 -16.695 12.028 1.00 91.94 186 GLU A C 1
ATOM 1508 O O . GLU A 1 186 ? -16.225 -16.638 11.074 1.00 91.94 186 GLU A O 1
ATOM 1513 N N . LYS A 1 187 ? -16.618 -17.266 13.173 1.00 87.75 187 LYS A N 1
ATOM 1514 C CA . LYS A 1 187 ? -15.241 -17.760 13.376 1.00 87.75 187 LYS A CA 1
ATOM 1515 C C . LYS A 1 187 ? -14.871 -18.883 12.399 1.00 87.75 187 LYS A C 1
ATOM 1517 O O . LYS A 1 187 ? -13.700 -18.976 12.025 1.00 87.75 187 LYS A O 1
ATOM 1522 N N . ASP A 1 188 ? -15.830 -19.737 12.083 1.00 91.25 188 ASP A N 1
ATOM 1523 C CA . ASP A 1 188 ? -15.748 -20.890 11.189 1.00 91.25 188 ASP A CA 1
ATOM 1524 C C . ASP A 1 188 ? -15.749 -20.506 9.703 1.00 91.25 188 ASP A C 1
ATOM 1526 O O . ASP A 1 188 ? -15.173 -21.234 8.899 1.00 91.25 188 ASP A O 1
ATOM 1530 N N . GLU A 1 189 ? -16.267 -19.328 9.351 1.00 89.31 189 GLU A N 1
ATOM 1531 C CA . GLU A 1 189 ? -16.216 -18.782 7.986 1.00 89.31 189 GLU A CA 1
ATOM 1532 C C . GLU A 1 189 ? -14.853 -18.157 7.647 1.00 89.31 189 GLU A C 1
ATOM 1534 O O . GLU A 1 189 ? -14.471 -18.035 6.482 1.00 89.31 189 GLU A O 1
ATOM 1539 N N . LEU A 1 190 ? -14.089 -17.743 8.664 1.00 89.69 190 LEU A N 1
ATOM 1540 C CA . LEU A 1 190 ? -12.823 -17.046 8.453 1.00 89.69 190 LEU A CA 1
ATOM 1541 C C . LEU A 1 190 ? -11.677 -18.015 8.132 1.00 89.69 190 LEU A C 1
ATOM 1543 O O . LEU A 1 190 ? -11.341 -18.868 8.966 1.00 89.69 190 LEU A O 1
ATOM 1547 N N . PRO A 1 191 ? -10.942 -17.811 7.018 1.00 86.62 191 PRO A N 1
ATOM 1548 C CA . PRO A 1 191 ? -9.803 -18.654 6.687 1.00 86.62 191 PRO A CA 1
ATOM 1549 C C . PRO A 1 191 ? -8.753 -18.585 7.798 1.00 86.62 191 PRO A C 1
ATOM 1551 O O . PRO A 1 191 ? -8.545 -17.545 8.430 1.00 86.62 191 PRO A O 1
ATOM 1554 N N . GLN A 1 192 ? -8.049 -19.690 8.051 1.00 83.75 192 GLN A N 1
ATOM 1555 C CA . GLN A 1 192 ? -6.996 -19.720 9.076 1.00 83.75 192 GLN A CA 1
ATOM 1556 C C . GLN A 1 192 ? -5.874 -18.717 8.767 1.00 83.75 192 GLN A C 1
ATOM 1558 O O . GLN A 1 192 ? -5.349 -18.059 9.671 1.00 83.75 192 GLN A O 1
ATOM 1563 N N . ARG A 1 193 ? -5.542 -18.565 7.479 1.00 83.88 193 ARG A N 1
ATOM 1564 C CA . ARG A 1 193 ? -4.552 -17.610 6.980 1.00 83.88 193 ARG A CA 1
ATOM 1565 C C . ARG A 1 193 ? -5.111 -16.834 5.799 1.00 83.88 193 ARG A C 1
ATOM 1567 O O . ARG A 1 193 ? -5.573 -17.431 4.832 1.00 83.88 193 ARG A O 1
ATOM 1574 N N . PHE A 1 194 ? -5.029 -15.511 5.878 1.00 87.38 194 PHE A N 1
ATOM 1575 C CA . PHE A 1 194 ? -5.340 -14.647 4.747 1.00 87.38 194 PHE A CA 1
ATOM 1576 C C . PHE A 1 194 ? -4.149 -14.587 3.795 1.00 87.38 194 PHE A C 1
ATOM 1578 O O . PHE A 1 194 ? -2.996 -14.532 4.229 1.00 87.38 194 PHE A O 1
ATOM 1585 N N . LYS A 1 195 ? -4.431 -14.548 2.493 1.00 86.69 195 LYS A N 1
ATOM 1586 C CA . LYS A 1 195 ? -3.455 -14.097 1.501 1.00 86.69 195 LYS A CA 1
ATOM 1587 C C . LYS A 1 195 ? -3.474 -12.570 1.524 1.00 86.69 195 LYS A C 1
ATOM 1589 O O . LYS A 1 195 ? -4.453 -11.966 1.106 1.00 86.69 195 LYS A O 1
ATOM 1594 N N . ILE A 1 196 ? -2.432 -11.962 2.085 1.00 89.25 196 ILE A N 1
ATOM 1595 C CA . ILE A 1 196 ? -2.347 -10.508 2.274 1.00 89.25 196 ILE A CA 1
ATOM 1596 C C . ILE A 1 196 ? -1.289 -9.962 1.321 1.00 89.25 196 ILE A C 1
ATOM 1598 O O . ILE A 1 196 ? -0.105 -10.273 1.472 1.00 89.25 196 ILE A O 1
ATOM 1602 N N . PHE A 1 197 ? -1.720 -9.143 0.363 1.00 91.50 197 PHE A N 1
ATOM 1603 C CA . PHE A 1 197 ? -0.833 -8.335 -0.464 1.00 91.50 197 PHE A CA 1
ATOM 1604 C C . PHE A 1 197 ? -0.652 -6.967 0.199 1.00 91.50 197 PHE A C 1
ATOM 1606 O O . PHE A 1 197 ? -1.608 -6.209 0.339 1.00 91.50 197 PHE A O 1
ATOM 1613 N N . ILE A 1 198 ? 0.569 -6.676 0.646 1.00 94.56 198 ILE A N 1
ATOM 1614 C CA . ILE A 1 198 ? 0.939 -5.370 1.200 1.00 94.56 198 ILE A CA 1
ATOM 1615 C C . ILE A 1 198 ? 1.766 -4.658 0.142 1.00 94.56 198 ILE A C 1
ATOM 1617 O O . ILE A 1 198 ? 2.760 -5.211 -0.325 1.00 94.56 198 ILE A O 1
ATOM 1621 N N . TRP A 1 199 ? 1.376 -3.433 -0.193 1.00 95.31 199 TRP A N 1
ATOM 1622 C CA . TRP A 1 199 ? 2.143 -2.559 -1.070 1.00 95.31 199 TRP A CA 1
ATOM 1623 C C . TRP A 1 199 ? 2.391 -1.208 -0.405 1.00 95.31 199 TRP A C 1
ATOM 1625 O O . TRP A 1 199 ? 1.754 -0.842 0.586 1.00 95.31 199 TRP A O 1
ATOM 1635 N N . ILE A 1 200 ? 3.351 -0.487 -0.963 1.00 96.81 200 ILE A N 1
ATOM 1636 C CA . ILE A 1 200 ? 3.802 0.823 -0.523 1.00 96.81 200 ILE A CA 1
ATOM 1637 C C . ILE A 1 200 ? 3.385 1.851 -1.571 1.00 96.81 200 ILE A C 1
ATOM 1639 O O . ILE A 1 200 ? 3.524 1.622 -2.774 1.00 96.81 200 ILE A O 1
ATOM 1643 N N . GLU A 1 201 ? 2.896 2.991 -1.094 1.00 94.69 201 GLU A N 1
ATOM 1644 C CA . GLU A 1 201 ? 2.580 4.168 -1.901 1.00 94.69 201 GLU A CA 1
ATOM 1645 C C . GLU A 1 201 ? 3.358 5.362 -1.353 1.00 94.69 201 GLU A C 1
ATOM 1647 O O . GLU A 1 201 ? 3.432 5.564 -0.137 1.00 94.69 201 GLU A O 1
ATOM 1652 N N . VAL A 1 202 ? 3.935 6.155 -2.252 1.00 94.44 202 VAL A N 1
ATOM 1653 C CA . VAL A 1 202 ? 4.729 7.336 -1.911 1.00 94.44 202 VAL A CA 1
ATOM 1654 C C . VAL A 1 202 ? 4.117 8.536 -2.614 1.00 94.44 202 VAL A C 1
ATOM 1656 O O . VAL A 1 202 ? 4.176 8.645 -3.833 1.00 94.44 202 VAL A O 1
ATOM 1659 N N . PHE A 1 203 ? 3.527 9.444 -1.841 1.00 91.69 203 PHE A N 1
ATOM 1660 C CA . PHE A 1 203 ? 2.888 10.645 -2.375 1.00 91.69 203 PHE A CA 1
ATOM 1661 C C . PHE A 1 203 ? 3.843 11.833 -2.317 1.00 91.69 203 PHE A C 1
ATOM 1663 O O . PHE A 1 203 ? 4.251 12.269 -1.236 1.00 91.69 203 PHE A O 1
ATOM 1670 N N . GLN A 1 204 ? 4.170 12.375 -3.483 1.00 89.25 204 GLN A N 1
ATOM 1671 C CA . GLN A 1 204 ? 4.914 13.616 -3.643 1.00 89.25 204 GLN A CA 1
ATOM 1672 C C . GLN A 1 204 ? 3.971 14.832 -3.686 1.00 89.25 204 GLN A C 1
ATOM 1674 O O . GLN A 1 204 ? 2.751 14.692 -3.830 1.00 89.25 204 GLN A O 1
ATOM 1679 N N . PRO A 1 205 ? 4.498 16.061 -3.529 1.00 86.44 205 PRO A N 1
ATOM 1680 C CA . PRO A 1 205 ? 3.689 17.264 -3.679 1.00 86.44 205 PRO A CA 1
ATOM 1681 C C . PRO A 1 205 ? 3.020 17.328 -5.061 1.00 86.44 205 PRO A C 1
ATOM 1683 O O . PRO A 1 205 ? 3.698 17.437 -6.076 1.00 86.44 205 PRO A O 1
ATOM 1686 N N . GLY A 1 206 ? 1.685 17.321 -5.080 1.00 83.62 206 GLY A N 1
ATOM 1687 C CA . GLY A 1 206 ? 0.886 17.363 -6.311 1.00 83.62 206 GLY A CA 1
ATOM 1688 C C . GLY A 1 206 ? 0.304 16.014 -6.733 1.00 83.62 206 GLY A C 1
ATOM 1689 O O . GLY A 1 206 ? -0.598 15.998 -7.569 1.00 83.62 206 GLY A O 1
ATOM 1690 N N . ASP A 1 207 ? 0.741 14.915 -6.118 1.00 85.56 207 ASP A N 1
ATOM 1691 C CA . ASP A 1 207 ? 0.173 13.595 -6.379 1.00 85.56 207 ASP A CA 1
ATOM 1692 C C . ASP A 1 207 ? -1.250 13.494 -5.822 1.00 85.56 207 ASP A C 1
ATOM 1694 O O . ASP A 1 207 ? -1.576 14.012 -4.753 1.00 85.56 207 ASP A O 1
ATOM 1698 N N . ALA A 1 208 ? -2.110 12.778 -6.533 1.00 83.12 208 ALA A N 1
ATOM 1699 C CA . ALA A 1 208 ? -3.453 12.441 -6.084 1.00 83.12 208 ALA A CA 1
ATOM 1700 C C . ALA A 1 208 ? -3.826 11.067 -6.634 1.00 83.12 208 ALA A C 1
ATOM 1702 O O . ALA A 1 208 ? -3.355 10.700 -7.707 1.00 83.12 208 ALA A O 1
ATOM 1703 N N . LEU A 1 209 ? -4.684 10.330 -5.926 1.00 80.12 209 LEU A N 1
ATOM 1704 C CA . LEU A 1 209 ? -5.313 9.127 -6.470 1.00 80.12 209 LEU A CA 1
ATOM 1705 C C . LEU A 1 209 ? -6.791 9.393 -6.682 1.00 80.12 209 LEU A C 1
ATOM 1707 O O . LEU A 1 209 ? -7.480 9.936 -5.811 1.00 80.12 209 LEU A O 1
ATOM 1711 N N . ARG A 1 210 ? -7.285 8.948 -7.833 1.00 79.44 210 ARG A N 1
ATOM 1712 C CA . ARG A 1 210 ? -8.716 8.958 -8.109 1.00 79.44 210 ARG A CA 1
ATOM 1713 C C . ARG A 1 210 ? -9.464 8.088 -7.093 1.00 79.44 210 ARG A C 1
ATOM 1715 O O . ARG A 1 210 ? -8.895 7.115 -6.587 1.00 79.44 210 ARG A O 1
ATOM 1722 N N . PRO A 1 211 ? -10.736 8.417 -6.804 1.00 80.44 211 PRO A N 1
ATOM 1723 C CA . PRO A 1 211 ? -11.626 7.475 -6.146 1.00 80.44 211 PRO A CA 1
ATOM 1724 C C . PRO A 1 211 ? -11.585 6.131 -6.873 1.00 80.44 211 PRO A C 1
ATOM 1726 O O . PRO A 1 211 ? -11.834 6.057 -8.075 1.00 80.44 211 PRO A O 1
ATOM 1729 N N . SER A 1 212 ? -11.246 5.083 -6.133 1.00 79.50 212 SER A N 1
ATOM 1730 C CA . SER A 1 212 ? -11.262 3.705 -6.609 1.00 79.50 212 SER A CA 1
ATOM 1731 C C . SER A 1 212 ? -11.791 2.796 -5.504 1.00 79.50 212 SER A C 1
ATOM 1733 O O . SER A 1 212 ? -11.691 3.106 -4.313 1.00 79.50 212 SER A O 1
ATOM 1735 N N . ALA A 1 213 ? -12.410 1.699 -5.925 1.00 82.44 213 ALA A N 1
ATOM 1736 C CA . ALA A 1 213 ? -12.789 0.578 -5.081 1.00 82.44 213 ALA A CA 1
ATOM 1737 C C . ALA A 1 213 ? -12.061 -0.661 -5.606 1.00 82.44 213 ALA A C 1
ATOM 1739 O O . ALA A 1 213 ? -11.817 -0.768 -6.810 1.00 82.44 213 ALA A O 1
ATOM 1740 N N . HIS A 1 214 ? -11.723 -1.589 -4.716 1.00 78.38 214 HIS A N 1
ATOM 1741 C CA . HIS A 1 214 ? -11.059 -2.828 -5.102 1.00 78.38 214 HIS A CA 1
ATOM 1742 C C . HIS A 1 214 ? -12.101 -3.942 -5.196 1.00 78.38 214 HIS A C 1
ATOM 1744 O O . HIS A 1 214 ? -12.698 -4.349 -4.201 1.00 78.38 214 HIS A O 1
ATOM 1750 N N . THR A 1 215 ? -12.331 -4.423 -6.415 1.00 70.88 215 THR A N 1
ATOM 1751 C CA . THR A 1 215 ? -13.314 -5.469 -6.755 1.00 70.88 215 THR A CA 1
ATOM 1752 C C . THR A 1 215 ? -12.665 -6.843 -6.912 1.00 70.88 215 THR A C 1
ATOM 1754 O O . THR A 1 215 ? -13.200 -7.742 -7.553 1.00 70.88 215 THR A O 1
ATOM 1757 N N . ASP A 1 216 ? -11.512 -7.025 -6.285 1.00 68.75 216 ASP A N 1
ATOM 1758 C CA . ASP A 1 216 ? -10.604 -8.149 -6.476 1.00 68.75 216 ASP A CA 1
ATOM 1759 C C . ASP A 1 216 ? -10.934 -9.420 -5.683 1.00 68.75 216 ASP A C 1
ATOM 1761 O O . ASP A 1 216 ? -10.127 -10.346 -5.594 1.00 68.75 216 ASP A O 1
ATOM 1765 N N . GLY A 1 217 ? -12.113 -9.461 -5.066 1.00 74.94 217 GLY A N 1
ATOM 1766 C CA . GLY A 1 217 ? -12.510 -10.545 -4.170 1.00 74.94 217 GLY A CA 1
ATOM 1767 C C . GLY A 1 217 ? -11.817 -10.514 -2.802 1.00 74.94 217 GLY A C 1
ATOM 1768 O O . GLY A 1 217 ? -11.971 -11.459 -2.028 1.00 74.94 217 GLY A O 1
ATOM 1769 N N . GLY A 1 218 ? -11.072 -9.453 -2.466 1.00 84.31 218 GLY A N 1
ATOM 1770 C CA . GLY A 1 218 ? -10.549 -9.254 -1.116 1.00 84.31 218 GLY A CA 1
ATOM 1771 C C . GLY A 1 218 ? -11.666 -9.108 -0.072 1.00 84.31 218 GLY A C 1
ATOM 1772 O O . GLY A 1 218 ? -12.701 -8.509 -0.326 1.00 84.31 218 GLY A O 1
ATOM 1773 N N . TYR A 1 219 ? -11.467 -9.624 1.142 1.00 88.62 219 TYR A N 1
ATOM 1774 C CA . TYR A 1 219 ? -12.469 -9.490 2.216 1.00 88.62 219 TYR A CA 1
ATOM 1775 C C . TYR A 1 219 ? -12.526 -8.075 2.807 1.00 88.62 219 TYR A C 1
ATOM 1777 O O . TYR A 1 219 ? -13.571 -7.597 3.243 1.00 88.62 219 TYR A O 1
ATOM 1785 N N . ALA A 1 220 ? -11.367 -7.428 2.896 1.00 92.25 220 ALA A N 1
ATOM 1786 C CA . ALA A 1 220 ? -11.193 -6.125 3.510 1.00 92.25 220 ALA A CA 1
ATOM 1787 C C . ALA A 1 220 ? -9.913 -5.479 2.991 1.00 92.25 220 ALA A C 1
ATOM 1789 O O . ALA A 1 220 ? -8.987 -6.159 2.544 1.00 92.25 220 ALA A O 1
ATOM 1790 N N . MET A 1 221 ? -9.845 -4.166 3.137 1.00 92.94 221 MET A N 1
ATOM 1791 C CA . MET A 1 221 ? -8.655 -3.379 2.886 1.00 92.94 221 MET A CA 1
ATOM 1792 C C . MET A 1 221 ? -8.185 -2.690 4.152 1.00 92.94 221 MET A C 1
ATOM 1794 O O . MET A 1 221 ? -8.955 -2.449 5.084 1.00 92.94 221 MET A O 1
ATOM 1798 N N . GLY A 1 222 ? -6.904 -2.337 4.162 1.00 94.00 222 GLY A N 1
ATOM 1799 C CA . GLY A 1 222 ? -6.355 -1.510 5.212 1.00 94.00 222 GLY A CA 1
ATOM 1800 C C . GLY A 1 222 ? -5.233 -0.612 4.731 1.00 94.00 222 GLY A C 1
ATOM 1801 O O . GLY A 1 222 ? -4.545 -0.913 3.760 1.00 94.00 222 GLY A O 1
ATOM 1802 N N . ARG A 1 223 ? -5.045 0.502 5.436 1.00 94.75 223 ARG A N 1
ATOM 1803 C CA . ARG A 1 223 ? -3.948 1.445 5.219 1.00 94.75 223 ARG A CA 1
ATOM 1804 C C . ARG A 1 223 ? -3.235 1.716 6.521 1.00 94.75 223 ARG A C 1
ATOM 1806 O O . ARG A 1 223 ? -3.867 2.070 7.513 1.00 94.75 223 ARG A O 1
A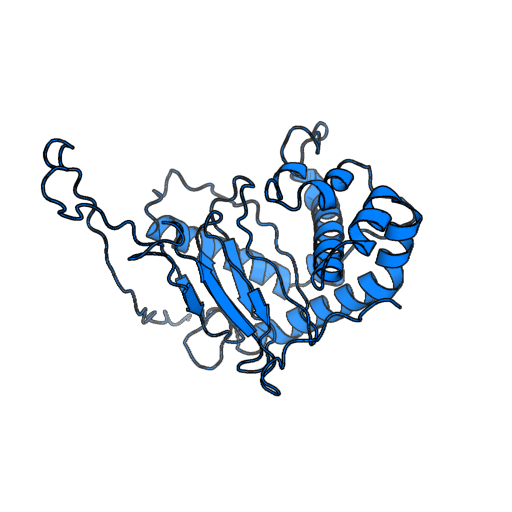TOM 1813 N N . TYR A 1 224 ? -1.921 1.558 6.500 1.00 96.88 224 TYR A N 1
ATOM 1814 C CA . TYR A 1 224 ? -1.049 1.864 7.620 1.00 96.88 224 TYR A CA 1
ATOM 1815 C C . TYR A 1 224 ? -0.166 3.058 7.263 1.00 96.88 224 TYR A C 1
ATOM 1817 O O . TYR A 1 224 ? 0.599 3.016 6.301 1.00 96.88 224 TYR A O 1
ATOM 1825 N N . TRP A 1 225 ? -0.297 4.143 8.024 1.00 95.44 225 TRP A N 1
ATOM 1826 C CA . TRP A 1 225 ? 0.401 5.393 7.739 1.00 95.44 225 TRP A CA 1
ATOM 1827 C C . TRP A 1 225 ? 1.770 5.399 8.410 1.00 95.44 225 TRP A C 1
ATOM 1829 O O . TRP A 1 225 ? 1.876 5.637 9.612 1.00 95.44 225 TRP A O 1
ATOM 1839 N N . VAL A 1 226 ? 2.824 5.142 7.637 1.00 96.00 226 VAL A N 1
ATOM 1840 C CA . VAL A 1 226 ? 4.194 5.084 8.171 1.00 96.00 226 VAL A CA 1
ATOM 1841 C C . VAL A 1 226 ? 4.877 6.446 8.240 1.00 96.00 226 VAL A C 1
ATOM 1843 O O . VAL A 1 226 ? 5.707 6.669 9.109 1.00 96.00 226 VAL A O 1
ATOM 1846 N N . GLN A 1 227 ? 4.518 7.379 7.360 1.00 94.62 227 GLN A N 1
ATOM 1847 C CA . GLN A 1 227 ? 5.070 8.729 7.348 1.00 94.62 227 GLN A CA 1
ATOM 1848 C C . GLN A 1 227 ? 4.051 9.685 6.734 1.00 94.62 227 GLN A C 1
ATOM 1850 O O . GLN A 1 227 ? 3.519 9.433 5.657 1.00 94.62 227 GLN A O 1
ATOM 1855 N N . ALA A 1 228 ? 3.769 10.789 7.421 1.00 91.88 228 ALA A N 1
ATOM 1856 C CA . ALA A 1 228 ? 2.894 11.833 6.911 1.00 91.88 228 ALA A CA 1
ATOM 1857 C C . ALA A 1 228 ? 3.211 13.164 7.588 1.00 91.88 228 ALA A C 1
ATOM 1859 O O . ALA A 1 228 ? 3.392 13.235 8.804 1.00 91.88 228 ALA A O 1
ATOM 1860 N N . LYS A 1 229 ? 3.214 14.247 6.809 1.00 88.88 229 LYS A N 1
ATOM 1861 C CA . LYS A 1 229 ? 3.137 15.593 7.375 1.00 88.88 229 LYS A CA 1
ATOM 1862 C C . LYS A 1 229 ? 1.691 15.851 7.797 1.00 88.88 229 LYS A C 1
ATOM 1864 O O . LYS A 1 229 ? 0.759 15.577 7.037 1.00 88.88 229 LYS A O 1
ATOM 1869 N N . LYS A 1 230 ? 1.497 16.404 8.997 1.00 84.06 230 LYS A N 1
ATOM 1870 C CA . LYS A 1 230 ? 0.168 16.770 9.506 1.00 84.06 230 LYS A CA 1
ATOM 1871 C C . LYS A 1 230 ? -0.582 17.606 8.461 1.00 84.06 230 LYS A C 1
ATOM 1873 O O . LYS A 1 230 ? -0.038 18.579 7.941 1.00 84.06 230 LYS A O 1
ATOM 1878 N N . ASN A 1 231 ? -1.823 17.219 8.169 1.00 81.56 231 ASN A N 1
ATOM 1879 C CA . ASN A 1 231 ? -2.699 17.851 7.174 1.00 81.56 231 ASN A CA 1
ATOM 1880 C C . ASN A 1 231 ? -2.213 17.807 5.709 1.00 81.56 231 ASN A C 1
ATOM 1882 O O . ASN A 1 231 ? -2.778 18.525 4.889 1.00 81.56 231 ASN A O 1
ATOM 1886 N N . ALA A 1 232 ? -1.205 17.003 5.351 1.00 80.94 232 ALA A N 1
ATOM 1887 C CA . ALA A 1 232 ? -0.745 16.907 3.959 1.00 80.94 232 ALA A CA 1
ATOM 1888 C C . ALA A 1 232 ? -1.748 16.203 3.034 1.00 80.94 232 ALA A C 1
ATOM 1890 O O . ALA A 1 232 ? -1.795 16.470 1.835 1.00 80.94 232 ALA A O 1
ATOM 1891 N N . MET A 1 233 ? -2.561 15.308 3.590 1.00 81.94 233 MET A N 1
ATOM 1892 C CA . MET A 1 233 ? -3.567 14.558 2.855 1.00 81.94 233 MET A CA 1
ATOM 1893 C C . MET A 1 233 ? -4.764 14.280 3.764 1.00 81.94 233 MET A C 1
ATOM 1895 O O . MET A 1 233 ? -4.636 14.221 4.991 1.00 81.94 233 MET A O 1
ATOM 1899 N N . LYS A 1 234 ? -5.942 14.155 3.152 1.00 84.38 234 LYS A N 1
ATOM 1900 C CA . LYS A 1 234 ? -7.142 13.638 3.808 1.00 84.38 234 LYS A CA 1
ATOM 1901 C C . LYS A 1 234 ? -7.502 12.315 3.164 1.00 84.38 234 LYS A C 1
ATOM 1903 O O . LYS A 1 234 ? -7.490 12.207 1.939 1.00 84.38 234 LYS A O 1
ATOM 1908 N N . PHE A 1 235 ? -7.831 11.344 3.999 1.00 87.06 235 PHE A N 1
ATOM 1909 C CA . PHE A 1 235 ? -8.296 10.050 3.546 1.00 87.06 235 PHE A CA 1
ATOM 1910 C C . PHE A 1 235 ? -9.822 10.066 3.560 1.00 87.06 235 PHE A C 1
ATOM 1912 O O . PHE A 1 235 ? -10.424 10.259 4.613 1.00 87.06 235 PHE A O 1
ATOM 1919 N N . ASN A 1 236 ? -10.439 10.001 2.385 1.00 89.31 236 ASN A N 1
ATOM 1920 C CA . ASN A 1 236 ? -11.854 10.294 2.212 1.00 89.31 236 ASN A CA 1
ATOM 1921 C C . ASN A 1 236 ? -12.608 9.041 1.782 1.00 89.31 236 ASN A C 1
ATOM 1923 O O . ASN A 1 236 ? -12.158 8.326 0.898 1.00 89.31 236 ASN A O 1
ATOM 1927 N N . PHE A 1 237 ? -13.778 8.818 2.362 1.00 87.31 237 PHE A N 1
ATOM 1928 C CA . PHE A 1 237 ? -14.707 7.773 1.950 1.00 87.31 237 PHE A CA 1
ATOM 1929 C C . PHE A 1 237 ? -15.945 8.416 1.360 1.00 87.31 237 PHE A C 1
ATOM 1931 O O . PHE A 1 237 ? -16.553 9.283 1.995 1.00 87.31 237 PHE A O 1
ATOM 1938 N N . GLU A 1 238 ? -16.296 8.009 0.149 1.00 87.31 238 GLU A N 1
ATOM 1939 C CA . GLU A 1 238 ? -17.548 8.420 -0.472 1.00 87.31 238 GLU A CA 1
ATOM 1940 C C . GLU A 1 238 ? -18.694 7.555 0.048 1.00 87.31 238 GLU A C 1
ATOM 1942 O O . GLU A 1 238 ? -18.526 6.369 0.335 1.00 87.31 238 GLU A O 1
ATOM 1947 N N . ASP A 1 239 ? -19.866 8.166 0.199 1.00 85.81 239 ASP A N 1
ATOM 1948 C CA . ASP A 1 239 ? -21.079 7.436 0.531 1.00 85.81 239 ASP A CA 1
ATOM 1949 C C . ASP A 1 239 ? -21.441 6.484 -0.627 1.00 85.81 239 ASP A C 1
ATOM 1951 O O . ASP A 1 239 ? -21.780 6.953 -1.718 1.00 85.81 239 ASP A O 1
ATOM 1955 N N . PRO A 1 240 ? -21.418 5.155 -0.421 1.00 83.25 240 PRO A N 1
ATOM 1956 C CA . PRO A 1 240 ? -21.694 4.180 -1.474 1.00 83.25 240 PRO A CA 1
ATOM 1957 C C . PRO A 1 240 ? -23.152 4.220 -1.947 1.00 83.25 240 PRO A C 1
ATOM 1959 O O . PRO A 1 240 ? -23.483 3.614 -2.960 1.00 83.25 240 PRO A O 1
ATOM 1962 N N . ARG A 1 241 ? -24.043 4.924 -1.233 1.00 82.19 241 ARG A N 1
ATOM 1963 C CA . ARG A 1 241 ? -25.463 5.064 -1.597 1.00 82.19 241 ARG A CA 1
ATOM 1964 C C . ARG A 1 241 ? -25.689 6.050 -2.749 1.00 82.19 241 ARG A C 1
ATOM 1966 O O . ARG A 1 241 ? -26.820 6.206 -3.201 1.00 82.19 241 ARG A O 1
ATOM 1973 N N . GLY A 1 242 ? -24.628 6.697 -3.235 1.00 81.81 242 GLY A N 1
ATOM 1974 C CA . GLY A 1 242 ? -24.644 7.560 -4.413 1.00 81.81 242 GLY A CA 1
ATOM 1975 C C . GLY A 1 242 ? -24.515 9.044 -4.084 1.00 81.81 242 GLY A C 1
ATOM 1976 O O . GLY A 1 242 ? -24.429 9.442 -2.927 1.00 81.81 242 GLY A O 1
ATOM 1977 N N . ILE A 1 243 ? -24.492 9.871 -5.130 1.00 83.81 243 ILE A N 1
ATOM 1978 C CA . ILE A 1 243 ? -24.195 11.313 -5.049 1.00 83.81 243 ILE A CA 1
ATOM 1979 C C . ILE A 1 243 ? -25.401 12.189 -4.675 1.00 83.81 243 ILE A C 1
ATOM 1981 O O . ILE A 1 243 ? -25.234 13.362 -4.348 1.00 83.81 243 ILE A O 1
ATOM 1985 N N . ASN A 1 244 ? -26.616 11.645 -4.758 1.00 82.62 244 ASN A N 1
ATOM 1986 C CA . ASN A 1 244 ? -27.842 12.423 -4.606 1.00 82.62 244 ASN A CA 1
ATOM 1987 C C . ASN A 1 244 ? -28.215 12.601 -3.125 1.00 82.62 244 ASN A C 1
ATOM 1989 O O . ASN A 1 244 ? -28.125 11.638 -2.360 1.00 82.62 244 ASN A O 1
ATOM 1993 N N . PRO A 1 245 ? -28.703 13.784 -2.710 1.00 80.38 245 PRO A N 1
ATOM 1994 C CA . PRO A 1 245 ? -29.211 13.995 -1.356 1.00 80.38 245 PRO A CA 1
ATOM 1995 C C . PRO A 1 245 ? -30.288 12.960 -0.960 1.00 80.38 245 PRO A C 1
ATOM 1997 O O . PRO A 1 245 ? -31.124 12.619 -1.797 1.00 80.38 245 PRO A O 1
ATOM 2000 N N . PRO A 1 246 ? -30.308 12.467 0.298 1.00 79.62 246 PRO A N 1
ATOM 2001 C CA . PRO A 1 246 ? -29.485 12.880 1.444 1.00 79.62 246 PRO A CA 1
ATOM 2002 C C . PRO A 1 246 ? -28.080 12.241 1.501 1.00 79.62 246 PRO A C 1
ATOM 2004 O O . PRO A 1 246 ? -27.357 12.459 2.480 1.00 79.62 246 PRO A O 1
ATOM 2007 N N . PHE A 1 247 ? -27.709 11.447 0.493 1.00 84.50 247 PHE A N 1
ATOM 2008 C CA . PHE A 1 247 ? -26.408 10.789 0.348 1.00 84.50 247 PHE A CA 1
ATOM 2009 C C . PHE A 1 247 ? -25.368 11.741 -0.271 1.00 84.50 247 PHE A C 1
ATOM 2011 O O . PHE A 1 247 ? -25.527 12.962 -0.232 1.00 84.50 247 PHE A O 1
ATOM 2018 N N . GLY A 1 248 ? -24.261 11.197 -0.778 1.00 77.25 248 GLY A N 1
ATOM 2019 C CA . GLY A 1 248 ? -23.202 11.967 -1.436 1.00 77.25 248 GLY A CA 1
ATOM 2020 C C . GLY A 1 248 ? -22.274 12.701 -0.472 1.00 77.25 248 GLY A C 1
ATOM 2021 O O . GLY A 1 248 ? -21.493 13.557 -0.882 1.00 77.25 248 GLY A O 1
ATOM 2022 N N . LYS A 1 249 ? -22.350 12.388 0.826 1.00 85.31 249 LYS A N 1
ATOM 2023 C CA . LYS A 1 249 ? -21.431 12.942 1.821 1.00 85.31 249 LYS A CA 1
ATOM 2024 C C . LYS A 1 249 ? -20.095 12.213 1.758 1.00 85.31 249 LYS A C 1
ATOM 2026 O O . LYS A 1 249 ? -20.030 11.013 1.514 1.00 85.31 249 LYS A O 1
ATOM 2031 N N . THR A 1 250 ? -19.033 12.947 2.054 1.00 86.44 250 THR A N 1
ATOM 2032 C CA . THR A 1 250 ? -17.693 12.384 2.206 1.00 86.44 250 THR A CA 1
ATOM 2033 C C . THR A 1 250 ? -17.344 12.306 3.685 1.00 86.44 250 THR A C 1
ATOM 2035 O O . THR A 1 250 ? -17.464 13.298 4.406 1.00 86.44 250 THR A O 1
ATOM 2038 N N . HIS A 1 251 ? -16.882 11.145 4.142 1.00 87.31 251 HIS A N 1
ATOM 2039 C CA . HIS A 1 251 ? -16.304 10.993 5.472 1.00 87.31 251 HIS A CA 1
ATOM 2040 C C . HIS A 1 251 ? -14.781 11.127 5.388 1.00 87.31 251 HIS A C 1
ATOM 2042 O O . HIS A 1 251 ? -14.121 10.316 4.744 1.00 87.31 251 HIS A O 1
ATOM 2048 N N . SER A 1 252 ? -14.216 12.158 6.018 1.00 89.12 252 SER A N 1
ATOM 2049 C CA . SER A 1 252 ? -12.767 12.390 6.038 1.00 89.12 252 SER A CA 1
ATOM 2050 C C . SER A 1 252 ? -12.143 11.853 7.321 1.00 89.12 252 SER A C 1
ATOM 2052 O O . SER A 1 252 ? -12.457 12.341 8.406 1.00 89.12 252 SER A O 1
ATOM 2054 N N . LEU A 1 253 ? -11.189 10.936 7.193 1.00 87.88 253 LEU A N 1
ATOM 2055 C CA . LEU A 1 253 ? -10.332 10.502 8.288 1.00 87.88 253 LEU A CA 1
ATOM 2056 C C . LEU A 1 253 ? -9.030 11.318 8.329 1.00 87.88 253 LEU A C 1
ATOM 2058 O O . LEU A 1 253 ? -8.404 11.550 7.282 1.00 87.88 253 LEU A O 1
ATOM 2062 N N . PRO A 1 254 ? -8.596 11.763 9.524 1.00 87.81 254 PRO A N 1
ATOM 2063 C CA . PRO A 1 254 ? -7.275 12.344 9.691 1.00 87.81 254 PRO A CA 1
ATOM 2064 C C . PRO A 1 254 ? -6.201 11.269 9.495 1.00 87.81 254 PRO A C 1
ATOM 2066 O O . PRO A 1 254 ? -6.347 10.126 9.926 1.00 87.81 254 PRO A O 1
ATOM 2069 N N . ILE A 1 255 ? -5.097 11.656 8.862 1.00 89.31 255 ILE A N 1
ATOM 2070 C CA . ILE A 1 255 ? -3.937 10.783 8.695 1.00 89.31 255 ILE A CA 1
ATOM 2071 C C . ILE A 1 255 ? -3.026 10.962 9.902 1.00 89.31 255 ILE A C 1
ATOM 2073 O O . ILE A 1 255 ? -2.391 12.005 10.062 1.00 89.31 255 ILE A O 1
ATOM 2077 N N . ASN A 1 256 ? -2.963 9.919 10.725 1.00 91.75 256 ASN A N 1
ATOM 2078 C CA . ASN A 1 256 ? -2.118 9.858 11.909 1.00 91.75 256 ASN A CA 1
ATOM 2079 C C . ASN A 1 256 ? -1.042 8.793 11.697 1.00 91.75 256 ASN A C 1
ATOM 2081 O O . ASN A 1 256 ? -1.357 7.622 11.467 1.00 91.75 256 ASN A O 1
ATOM 2085 N N . VAL A 1 257 ? 0.227 9.199 11.782 1.00 94.56 257 VAL A N 1
ATOM 2086 C CA . VAL A 1 257 ? 1.361 8.273 11.676 1.00 94.56 257 VAL A CA 1
ATOM 2087 C C . VAL A 1 257 ? 1.251 7.198 12.757 1.00 94.56 257 VAL A C 1
ATOM 2089 O O . VAL A 1 257 ? 0.891 7.471 13.902 1.00 94.56 257 VAL A O 1
ATOM 2092 N N . GLY A 1 258 ? 1.515 5.954 12.375 1.00 95.44 258 GLY A N 1
ATOM 2093 C CA . GLY A 1 258 ? 1.397 4.800 13.252 1.00 95.44 258 GLY A CA 1
ATOM 2094 C C . GLY A 1 258 ? -0.030 4.271 13.423 1.00 95.44 258 GLY A C 1
ATOM 2095 O O . GLY A 1 258 ? -0.227 3.320 14.175 1.00 95.44 258 GLY A O 1
ATOM 2096 N N . THR A 1 259 ? -1.028 4.836 12.739 1.00 95.38 259 THR A N 1
ATOM 2097 C CA . THR A 1 259 ? -2.408 4.326 12.765 1.00 95.38 259 THR A CA 1
ATOM 2098 C C . THR A 1 259 ? -2.680 3.436 11.559 1.00 95.38 259 THR A C 1
ATOM 2100 O O . THR A 1 259 ? -2.340 3.789 10.428 1.00 95.38 259 THR A O 1
ATOM 2103 N N . MET A 1 260 ? -3.327 2.296 11.798 1.00 95.81 260 MET A N 1
ATOM 2104 C CA . MET A 1 260 ? -3.869 1.431 10.758 1.00 95.81 260 MET A CA 1
ATOM 2105 C C . MET A 1 260 ? -5.379 1.648 10.642 1.00 95.81 260 MET A C 1
ATOM 2107 O O . MET A 1 260 ? -6.090 1.597 11.639 1.00 95.81 260 MET A O 1
ATOM 2111 N N . THR A 1 261 ? -5.882 1.890 9.438 1.00 95.12 261 THR A N 1
ATOM 2112 C CA . THR A 1 261 ? -7.319 2.005 9.159 1.00 95.12 261 THR A CA 1
ATOM 2113 C C . THR A 1 261 ? -7.768 0.820 8.323 1.00 95.12 261 THR A C 1
ATOM 2115 O O . THR A 1 261 ? -7.162 0.580 7.288 1.00 95.12 261 THR A O 1
ATOM 2118 N N . MET A 1 262 ? -8.812 0.111 8.747 1.00 95.19 262 MET A N 1
ATOM 2119 C CA . MET A 1 262 ? -9.446 -1.006 8.042 1.00 95.19 262 MET A CA 1
ATOM 2120 C C . MET A 1 262 ? -10.836 -0.610 7.543 1.00 95.19 262 MET A C 1
ATOM 2122 O O . MET A 1 262 ? -11.570 0.089 8.249 1.00 95.19 262 MET A O 1
ATOM 2126 N N . PHE A 1 263 ? -11.199 -1.072 6.350 1.00 93.81 263 PHE A N 1
ATOM 2127 C CA . PHE A 1 263 ? -12.465 -0.764 5.684 1.00 93.81 263 PHE A CA 1
ATOM 2128 C C . PHE A 1 263 ? -12.848 -1.862 4.672 1.00 93.81 263 PHE A C 1
ATOM 2130 O O . PHE A 1 263 ? -11.990 -2.671 4.301 1.00 93.81 263 PHE A O 1
ATOM 2137 N N . PRO A 1 264 ? -14.115 -1.928 4.219 1.00 91.38 264 PRO A N 1
ATOM 2138 C CA . PRO A 1 264 ? -14.529 -2.911 3.221 1.00 91.38 264 PRO A CA 1
ATOM 2139 C C . PRO A 1 264 ? -13.843 -2.640 1.879 1.00 91.38 264 PRO A C 1
ATOM 2141 O O . PRO A 1 264 ? -13.685 -1.483 1.497 1.00 91.38 264 PRO A O 1
ATOM 2144 N N . ASN A 1 265 ? -13.464 -3.682 1.141 1.00 89.00 265 ASN A N 1
ATOM 2145 C CA . ASN A 1 265 ? -12.771 -3.542 -0.150 1.00 89.00 265 ASN A CA 1
ATOM 2146 C C . ASN A 1 265 ? -13.589 -2.776 -1.211 1.00 89.00 265 ASN A C 1
ATOM 2148 O O . ASN A 1 265 ? -13.031 -2.044 -2.027 1.00 89.00 265 ASN A O 1
ATOM 2152 N N . TRP A 1 266 ? -14.917 -2.902 -1.159 1.00 85.06 266 TRP A N 1
ATOM 2153 C CA . TRP A 1 266 ? -15.849 -2.220 -2.054 1.00 85.06 266 TRP A CA 1
ATOM 2154 C C . TRP A 1 266 ? -16.070 -0.740 -1.710 1.00 85.06 266 TRP A C 1
ATOM 2156 O O . TRP A 1 266 ? -16.702 -0.024 -2.487 1.00 85.06 266 TRP A O 1
ATOM 2166 N N . ALA A 1 267 ? -15.593 -0.258 -0.556 1.00 85.12 267 ALA A N 1
ATOM 2167 C CA . ALA A 1 267 ? -15.772 1.137 -0.173 1.00 85.12 267 ALA A CA 1
ATOM 2168 C C . ALA A 1 267 ? -14.890 2.036 -1.052 1.00 85.12 267 ALA A C 1
ATOM 2170 O O . ALA A 1 267 ? -13.663 2.031 -0.929 1.00 85.12 267 ALA A O 1
ATOM 2171 N N . ALA A 1 268 ? -15.526 2.821 -1.925 1.00 76.06 268 ALA A N 1
ATOM 2172 C CA . ALA A 1 268 ? -14.834 3.765 -2.791 1.00 76.06 268 ALA A CA 1
ATOM 2173 C C . ALA A 1 268 ? -14.090 4.814 -1.957 1.00 76.06 268 ALA A C 1
ATOM 2175 O O . ALA A 1 268 ? -14.673 5.507 -1.113 1.00 76.06 268 ALA A O 1
ATOM 2176 N N . CYS A 1 269 ? -12.786 4.920 -2.198 1.00 69.06 269 CYS A N 1
ATOM 2177 C CA . CYS A 1 269 ? -11.915 5.716 -1.357 1.00 69.06 269 CYS A CA 1
ATOM 2178 C C . CYS A 1 269 ? -11.016 6.658 -2.171 1.00 69.06 269 CYS A C 1
ATOM 2180 O O . CYS A 1 269 ? -9.928 6.269 -2.606 1.00 69.06 269 CYS A O 1
ATOM 2182 N N . PRO A 1 270 ? -11.448 7.911 -2.405 1.00 62.38 270 PRO A N 1
ATOM 2183 C CA . PRO A 1 270 ? -10.576 8.919 -2.993 1.00 62.38 270 PRO A CA 1
ATOM 2184 C C . PRO A 1 270 ? -9.466 9.377 -2.049 1.00 62.38 270 PRO A C 1
ATOM 2186 O O . PRO A 1 270 ? -9.688 9.659 -0.866 1.00 62.38 270 PRO A O 1
ATOM 2189 N N . HIS A 1 271 ? -8.279 9.594 -2.620 1.00 63.03 271 HIS A N 1
ATOM 2190 C CA . HIS A 1 271 ? -7.174 10.243 -1.923 1.00 63.03 271 HIS A CA 1
ATOM 2191 C C . HIS A 1 271 ? -6.880 11.586 -2.562 1.00 63.03 271 HIS A C 1
ATOM 2193 O O . HIS A 1 271 ? -6.373 11.677 -3.679 1.00 63.03 271 HIS A O 1
ATOM 2199 N N . PHE A 1 272 ? -7.121 12.647 -1.802 1.00 57.91 272 PHE A N 1
ATOM 2200 C CA . PHE A 1 272 ? -6.692 13.976 -2.201 1.00 57.91 272 PHE A CA 1
ATOM 2201 C C . PHE A 1 272 ? -5.561 14.412 -1.279 1.00 57.91 272 PHE A C 1
ATOM 2203 O O . PHE A 1 272 ? -5.797 14.761 -0.113 1.00 57.91 272 PHE A O 1
ATOM 2210 N N . ALA A 1 273 ? -4.330 14.425 -1.797 1.00 55.41 273 ALA A N 1
ATOM 2211 C CA . ALA A 1 273 ? -3.258 15.164 -1.151 1.00 55.41 273 ALA A CA 1
ATOM 2212 C C . ALA A 1 273 ? -3.592 16.653 -1.284 1.00 55.41 273 ALA A C 1
ATOM 2214 O O . ALA A 1 273 ? -3.451 17.273 -2.338 1.00 55.41 273 ALA A O 1
ATOM 2215 N N . ARG A 1 274 ? -4.132 17.236 -0.214 1.00 54.12 274 ARG A N 1
ATOM 2216 C CA . ARG A 1 274 ? -4.415 18.665 -0.171 1.00 54.12 274 ARG A CA 1
ATOM 2217 C C . ARG A 1 274 ? -3.198 19.342 0.422 1.00 54.12 274 ARG A C 1
ATOM 2219 O O . ARG A 1 274 ? -3.032 19.340 1.636 1.00 54.12 274 ARG A O 1
ATOM 2226 N N . TRP A 1 275 ? -2.371 19.948 -0.425 1.00 52.66 275 TRP A N 1
ATOM 2227 C CA . TRP A 1 275 ? -1.212 20.681 0.064 1.00 52.66 275 TRP A CA 1
ATOM 2228 C C . TRP A 1 275 ? -1.656 21.894 0.902 1.00 52.66 275 TRP A C 1
ATOM 2230 O O . TRP A 1 275 ? -2.348 22.781 0.382 1.00 52.66 275 TRP A O 1
ATOM 2240 N N . PRO A 1 276 ? -1.281 21.974 2.191 1.00 48.53 276 PRO A N 1
ATOM 2241 C CA . PRO A 1 276 ? -1.554 23.144 3.007 1.00 48.53 276 PRO A CA 1
ATOM 2242 C C . PRO A 1 276 ? -0.578 24.247 2.584 1.00 48.53 276 PRO A C 1
ATOM 2244 O O . PRO A 1 276 ? 0.549 24.309 3.068 1.00 48.53 276 PRO A O 1
ATOM 2247 N N . GLY A 1 277 ? -0.969 25.088 1.625 1.00 46.91 277 GLY A N 1
ATOM 2248 C CA . GLY A 1 277 ? -0.094 26.188 1.207 1.00 46.91 277 GLY A CA 1
ATOM 2249 C C . GLY A 1 277 ? -0.674 27.210 0.243 1.00 46.91 277 GLY A C 1
ATOM 2250 O O . GLY A 1 277 ? -0.363 28.386 0.383 1.00 46.91 277 GLY A O 1
ATOM 2251 N N . LYS A 1 278 ? -1.538 26.824 -0.699 1.00 46.09 278 LYS A N 1
ATOM 2252 C CA . LYS A 1 278 ? -2.279 27.777 -1.539 1.00 46.09 278 LYS A CA 1
ATOM 2253 C C . LYS A 1 278 ? -3.640 27.172 -1.880 1.00 46.09 278 LYS A C 1
ATOM 2255 O O . LYS A 1 278 ? -3.683 25.984 -2.207 1.00 46.09 278 LYS A O 1
ATOM 2260 N N . PRO A 1 279 ? -4.758 27.920 -1.803 1.00 47.22 279 PRO A N 1
ATOM 2261 C CA . PRO A 1 279 ? -5.964 27.490 -2.495 1.00 47.22 279 PRO A CA 1
ATOM 2262 C C . PRO A 1 279 ? -5.561 27.217 -3.943 1.00 47.22 279 PRO A C 1
ATOM 2264 O O . PRO A 1 279 ? -4.799 27.997 -4.514 1.00 47.22 279 PRO A O 1
ATOM 2267 N N . ALA A 1 280 ? -6.008 26.095 -4.508 1.00 49.06 280 ALA A N 1
ATOM 2268 C CA . ALA A 1 280 ? -5.866 25.845 -5.930 1.00 49.06 280 ALA A CA 1
ATOM 2269 C C . ALA A 1 280 ? -6.650 26.943 -6.660 1.00 49.06 280 ALA A C 1
ATOM 2271 O O . ALA A 1 280 ? -7.826 26.786 -6.982 1.00 49.06 280 ALA A O 1
ATOM 2272 N N . SER A 1 281 ? -6.022 28.100 -6.871 1.00 44.28 281 SER A N 1
ATOM 2273 C CA . SER A 1 281 ? -6.395 29.009 -7.936 1.00 44.28 281 SER A CA 1
ATOM 2274 C C . SER A 1 281 ? -6.422 28.125 -9.169 1.00 44.28 281 SER A C 1
ATOM 2276 O O . SER A 1 281 ? -5.378 27.560 -9.497 1.00 44.28 281 SER A O 1
ATOM 2278 N N . ARG A 1 282 ? -7.617 27.905 -9.738 1.00 44.44 282 ARG A N 1
ATOM 2279 C CA . ARG A 1 282 ? -7.845 27.093 -10.940 1.00 44.44 282 ARG A CA 1
ATOM 2280 C C . ARG A 1 282 ? -6.608 27.177 -11.827 1.00 44.44 282 ARG A C 1
ATOM 2282 O O . ARG A 1 282 ? -6.342 28.245 -12.375 1.00 44.44 282 ARG A O 1
ATOM 2289 N N . LEU A 1 283 ? -5.844 26.086 -11.908 1.00 40.00 283 LEU A N 1
ATOM 2290 C CA . LEU A 1 283 ? -4.806 25.931 -12.917 1.00 40.00 283 LEU A CA 1
ATOM 2291 C C . LEU A 1 283 ? -5.523 26.160 -14.247 1.00 40.00 283 LEU A C 1
ATOM 2293 O O . LEU A 1 283 ? -6.321 25.326 -14.678 1.00 40.00 283 LEU A O 1
ATOM 2297 N N . LYS A 1 284 ? -5.351 27.352 -14.830 1.00 35.62 284 LYS A N 1
ATOM 2298 C CA . LYS A 1 284 ? -5.822 27.625 -16.184 1.00 35.62 284 LYS A CA 1
ATOM 2299 C C . LYS A 1 284 ? -5.129 26.577 -17.044 1.00 35.62 284 LYS A C 1
ATOM 2301 O O . LYS A 1 284 ? -3.901 26.508 -17.029 1.00 35.62 284 LYS A O 1
ATOM 2306 N N . ARG A 1 285 ? -5.910 25.721 -17.714 1.00 33.94 285 ARG A N 1
ATOM 2307 C CA . ARG A 1 285 ? -5.360 24.803 -18.717 1.00 33.94 285 ARG A CA 1
ATOM 2308 C C . ARG A 1 285 ? -4.494 25.647 -19.659 1.00 33.94 285 ARG A C 1
ATOM 2310 O 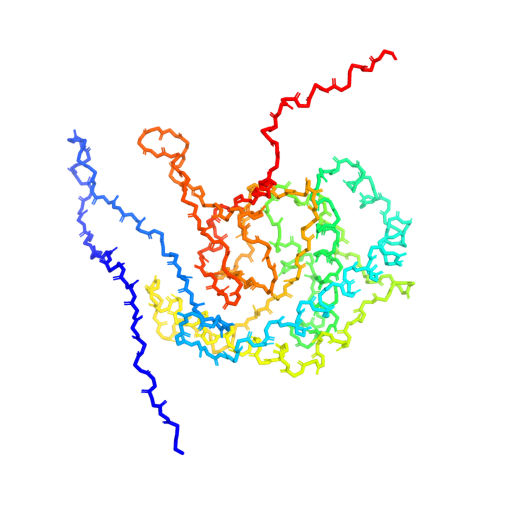O . ARG A 1 285 ? -4.967 26.721 -20.045 1.00 33.94 285 ARG A O 1
ATOM 2317 N N . PRO A 1 286 ? -3.268 25.223 -19.999 1.00 33.91 286 PRO A N 1
ATOM 2318 C CA . PRO A 1 286 ? -2.505 25.910 -21.025 1.00 33.91 286 PRO A CA 1
ATOM 2319 C C . PRO A 1 286 ? -3.363 25.919 -22.290 1.00 33.91 286 PRO A C 1
ATOM 2321 O O . PRO A 1 286 ? -3.748 24.862 -22.790 1.00 33.91 286 PRO A O 1
ATOM 2324 N N . THR A 1 287 ? -3.742 27.103 -22.761 1.00 40.06 287 THR A N 1
ATOM 2325 C CA . THR A 1 287 ? -4.210 27.265 -24.134 1.00 40.06 287 THR A CA 1
ATOM 2326 C C . THR A 1 287 ? -3.023 26.937 -25.020 1.00 40.06 287 THR A C 1
ATOM 2328 O O . THR A 1 287 ? -2.031 27.661 -25.005 1.00 40.06 287 THR A O 1
ATOM 2331 N N . VAL A 1 288 ? -3.109 25.809 -25.719 1.00 41.38 288 VAL A N 1
ATOM 2332 C CA . VAL A 1 288 ? -2.193 25.474 -26.805 1.00 41.38 288 VAL A CA 1
ATOM 2333 C C . VAL A 1 288 ? -2.526 26.440 -27.939 1.00 41.38 288 VAL A C 1
ATOM 2335 O O . VAL A 1 288 ? -3.624 26.376 -28.491 1.00 41.38 288 VAL A O 1
ATOM 2338 N N . THR A 1 289 ? -1.633 27.394 -28.183 1.00 55.12 289 THR A N 1
ATOM 2339 C CA . THR A 1 289 ? -1.592 28.215 -29.401 1.00 55.12 289 THR A CA 1
ATOM 2340 C C . THR A 1 289 ? -0.662 27.575 -30.405 1.00 55.12 289 THR A C 1
ATOM 2342 O O . THR A 1 289 ? 0.432 27.162 -29.954 1.00 55.12 289 THR A O 1
#